Protein AF-A0A7S3FFH9-F1 (afdb_monomer_lite)

Secondary structure (DSSP, 8-state):
---SS--SHHHHHHHHHHHHHHHTS-GGGS-HHHHHHHHHHHHHHHHHHHHHHHHHHHHHHHHHHHHHHHHHHTTS--S--------S--HHHHHHHHHHHHHHTS-------S---TT---TTTT-S-TTS---TTTT--HHHHHHHHHHHHHHHHHHHHHHHHHHS-HHHHHHHHHHHHHHHHH----------

pLDDT: mean 71.52, std 20.34, range [32.97, 94.06]

InterPro domains:
  IPR011989 Armadillo-like helical [G3DSA:1.25.10.10] (3-119)
  IPR016024 Armadillo-type fold [SSF48371] (5-181)

Sequence (196 aa):
MRPRHFKTEFKKKLIVVALSQMVALPVRVLSAELVAAEAKLLQGIVKLLQDLRKQIAERESHEERDEVDRRDEESEIDEDLDGEEGDDDDKDSYLENLSSAARSYQWEVPRITDGVDADSDDGAWLGSGDDDFQTPLDAVDAFAAFKNALVALEHAEGARFATLASSLPAEIRASLNELMQYAETREVPWDGECRL

Radius of gyration: 24.87 Å; chains: 1; bounding box: 58×50×63 Å

Foldseek 3Di:
DQDPDDNDLVSLLVVLLVLLLVLLDDVVVDDPVCLVCVLVSLLVSLVSLVVSVVVVVVVVVVVVVVVVVVVVVVVPPDDDDPDDDDDPDCPVVVVVVVVVVVVVVPDPDPPPDDDDDPPPPPPVVCPDPVVPDDDPSVPDDSLLSNLVSLVSCCVVPVVSSVVSLVPHDPVSNVSNVVSNVVSVVPPDPPPPDPPD

Structure (mmCIF, N/CA/C/O backbone):
data_AF-A0A7S3FFH9-F1
#
_entry.id   AF-A0A7S3FFH9-F1
#
loop_
_atom_site.group_PDB
_atom_site.id
_atom_site.type_symbol
_atom_site.label_atom_id
_atom_site.label_alt_id
_atom_site.label_comp_id
_atom_site.label_asym_id
_atom_site.label_entity_id
_atom_site.label_seq_id
_atom_site.pdbx_PDB_ins_code
_atom_site.Cartn_x
_atom_site.Cartn_y
_atom_site.Cartn_z
_atom_site.occupancy
_atom_site.B_iso_or_equiv
_atom_site.auth_seq_id
_atom_site.auth_comp_id
_atom_site.auth_asym_id
_atom_site.auth_atom_id
_atom_site.pdbx_PDB_model_num
ATOM 1 N N . MET A 1 1 ? 16.849 10.422 -1.828 1.00 40.78 1 MET A N 1
ATOM 2 C CA . MET A 1 1 ? 17.369 9.889 -0.547 1.00 40.78 1 MET A CA 1
ATOM 3 C C . MET A 1 1 ? 17.127 8.390 -0.582 1.00 40.78 1 MET A C 1
ATOM 5 O O . MET A 1 1 ? 15.969 8.015 -0.693 1.00 40.78 1 MET A O 1
ATOM 9 N N . ARG A 1 2 ? 18.175 7.553 -0.623 1.00 53.09 2 ARG A N 1
ATOM 10 C CA . ARG A 1 2 ? 17.994 6.091 -0.686 1.00 53.09 2 ARG A CA 1
ATOM 11 C C . ARG A 1 2 ? 17.361 5.590 0.624 1.00 53.09 2 ARG A C 1
ATOM 13 O O . ARG A 1 2 ? 17.744 6.098 1.684 1.00 53.09 2 ARG A O 1
ATOM 20 N N . PRO A 1 3 ? 16.425 4.628 0.583 1.00 59.06 3 PRO A N 1
ATOM 21 C CA . PRO A 1 3 ? 15.852 4.040 1.788 1.00 59.06 3 PRO A CA 1
ATOM 22 C C . PRO A 1 3 ? 16.946 3.429 2.668 1.00 59.06 3 PRO A C 1
ATOM 24 O O . PRO A 1 3 ? 17.822 2.718 2.178 1.00 59.06 3 PRO A O 1
ATOM 27 N N . ARG A 1 4 ? 16.891 3.684 3.981 1.00 64.69 4 ARG A N 1
ATOM 28 C CA . ARG A 1 4 ? 17.781 3.020 4.953 1.00 64.69 4 ARG A CA 1
ATOM 29 C C . ARG A 1 4 ? 17.489 1.518 5.086 1.00 64.69 4 ARG A C 1
ATOM 31 O O . ARG A 1 4 ? 18.384 0.766 5.451 1.00 64.69 4 ARG A O 1
ATOM 38 N N . HIS A 1 5 ? 16.267 1.093 4.762 1.00 71.19 5 HIS A N 1
ATOM 39 C CA . HIS A 1 5 ? 15.771 -0.279 4.893 1.00 71.19 5 HIS A CA 1
ATOM 40 C C . HIS A 1 5 ? 15.040 -0.698 3.608 1.00 71.19 5 HIS A C 1
ATOM 42 O O . HIS A 1 5 ? 14.542 0.167 2.894 1.00 71.19 5 HIS A O 1
ATOM 48 N N . PHE A 1 6 ? 14.975 -2.006 3.330 1.00 75.62 6 PHE A N 1
ATOM 49 C CA . PHE A 1 6 ? 14.350 -2.595 2.128 1.00 75.62 6 PHE A CA 1
ATOM 50 C C . PHE A 1 6 ? 14.968 -2.082 0.824 1.00 75.62 6 PHE A C 1
ATOM 52 O O . PHE A 1 6 ? 14.358 -1.335 0.075 1.00 75.62 6 PHE A O 1
ATOM 59 N N . LYS A 1 7 ? 16.226 -2.456 0.574 1.00 78.06 7 LYS A N 1
ATOM 60 C CA . LYS A 1 7 ? 16.996 -1.959 -0.576 1.00 78.06 7 LYS A CA 1
ATOM 61 C C . LYS A 1 7 ? 16.549 -2.566 -1.917 1.00 78.06 7 LYS A C 1
ATOM 63 O O . LYS A 1 7 ? 16.608 -1.876 -2.928 1.00 78.06 7 LYS A O 1
ATOM 68 N N . THR A 1 8 ? 16.101 -3.822 -1.925 1.00 81.06 8 THR A N 1
ATOM 69 C CA . THR A 1 8 ? 15.729 -4.554 -3.150 1.00 81.06 8 THR A CA 1
ATOM 70 C C . THR A 1 8 ? 14.244 -4.411 -3.479 1.00 81.06 8 THR A C 1
ATOM 72 O O . THR A 1 8 ? 13.423 -4.238 -2.572 1.00 81.06 8 THR A O 1
ATOM 75 N N . GLU A 1 9 ? 13.898 -4.514 -4.768 1.00 83.25 9 GLU A N 1
ATOM 76 C CA . GLU A 1 9 ? 12.503 -4.492 -5.237 1.00 83.25 9 GLU A CA 1
ATOM 77 C C . GLU A 1 9 ? 11.694 -5.603 -4.551 1.00 83.25 9 GLU A C 1
ATOM 79 O O . GLU A 1 9 ? 10.637 -5.342 -3.974 1.00 83.25 9 GLU A O 1
ATOM 84 N N . PHE A 1 10 ? 12.259 -6.813 -4.501 1.00 84.94 10 PHE A N 1
ATOM 85 C CA . PHE A 1 10 ? 11.671 -7.975 -3.840 1.00 84.94 10 PHE A CA 1
ATOM 86 C C . PHE A 1 10 ? 11.308 -7.709 -2.370 1.00 84.94 10 PHE A C 1
ATOM 88 O O . PHE A 1 10 ? 10.164 -7.913 -1.959 1.00 84.94 10 PHE A O 1
ATOM 95 N N . LYS A 1 11 ? 12.247 -7.185 -1.562 1.00 86.50 11 LYS A N 1
ATOM 96 C CA . LYS A 1 11 ? 11.997 -6.897 -0.135 1.00 86.50 11 LYS A CA 1
ATOM 97 C C . LYS A 1 11 ? 10.884 -5.857 0.037 1.00 86.50 11 LYS A C 1
ATOM 99 O O . LYS A 1 11 ? 10.078 -5.975 0.961 1.00 86.50 11 LYS A O 1
ATOM 104 N N . LYS A 1 12 ? 10.813 -4.856 -0.850 1.00 88.38 12 LYS A N 1
ATOM 105 C CA . LYS A 1 12 ? 9.740 -3.847 -0.837 1.00 88.38 12 LYS A CA 1
ATOM 106 C C . LYS A 1 12 ? 8.392 -4.464 -1.205 1.00 88.38 12 LYS A C 1
ATOM 108 O O . LYS A 1 12 ? 7.433 -4.267 -0.460 1.00 88.38 12 LYS A O 1
ATOM 113 N N . LYS A 1 13 ? 8.324 -5.246 -2.290 1.00 89.56 13 LYS A N 1
ATOM 114 C CA . LYS A 1 13 ? 7.117 -5.980 -2.708 1.00 89.56 13 LYS A CA 1
ATOM 115 C C . LYS A 1 13 ? 6.585 -6.862 -1.583 1.00 89.56 13 LYS A C 1
ATOM 117 O O . LYS A 1 13 ? 5.416 -6.747 -1.222 1.00 89.56 13 LYS A O 1
ATOM 122 N N . LEU A 1 14 ? 7.453 -7.671 -0.975 1.00 90.38 14 LEU A N 1
ATOM 123 C CA . LEU A 1 14 ? 7.077 -8.630 0.064 1.00 90.38 14 LEU A CA 1
ATOM 124 C C . LEU A 1 14 ? 6.374 -7.939 1.235 1.00 90.38 14 LEU A C 1
ATOM 126 O O . LEU A 1 14 ? 5.314 -8.366 1.691 1.00 90.38 14 LEU A O 1
ATOM 130 N N . ILE A 1 15 ? 6.954 -6.836 1.703 1.00 91.50 15 ILE A N 1
ATOM 131 C CA . ILE A 1 15 ? 6.450 -6.111 2.868 1.00 91.50 15 ILE A CA 1
ATOM 132 C C . ILE A 1 15 ? 5.189 -5.338 2.535 1.00 91.50 15 ILE A C 1
ATOM 134 O O . ILE A 1 15 ? 4.256 -5.342 3.332 1.00 91.50 15 ILE A O 1
ATOM 138 N N . VAL A 1 16 ? 5.124 -4.706 1.364 1.00 92.94 16 VAL A N 1
ATOM 139 C CA . VAL A 1 16 ? 3.904 -4.031 0.918 1.00 92.94 16 VAL A CA 1
ATOM 140 C C . VAL A 1 16 ? 2.746 -5.021 0.850 1.00 92.94 16 VAL A C 1
ATOM 142 O O . VAL A 1 16 ? 1.684 -4.735 1.400 1.00 92.94 16 VAL A O 1
ATOM 145 N N . VAL A 1 17 ? 2.944 -6.195 0.246 1.00 92.38 17 VAL A N 1
ATOM 146 C CA . VAL A 1 17 ? 1.902 -7.226 0.146 1.00 92.38 17 VAL A CA 1
ATOM 147 C C . VAL A 1 17 ? 1.484 -7.701 1.539 1.00 92.38 17 VAL A C 1
ATOM 149 O O . VAL A 1 17 ? 0.293 -7.686 1.853 1.00 92.38 17 VAL A O 1
ATOM 152 N N . ALA A 1 18 ? 2.439 -8.038 2.408 1.00 92.31 18 ALA A N 1
ATOM 153 C CA . ALA A 1 18 ? 2.148 -8.498 3.766 1.00 92.31 18 ALA A CA 1
ATOM 154 C C . ALA A 1 18 ? 1.382 -7.449 4.593 1.00 92.31 18 ALA A C 1
ATOM 156 O O . ALA A 1 18 ? 0.370 -7.759 5.226 1.00 92.31 18 ALA A O 1
ATOM 157 N N . LEU A 1 19 ? 1.826 -6.190 4.559 1.00 92.25 19 LEU A N 1
ATOM 158 C CA . LEU A 1 19 ? 1.178 -5.101 5.286 1.00 92.25 19 LEU A CA 1
ATOM 159 C C . LEU A 1 19 ? -0.201 -4.761 4.712 1.00 92.25 19 LEU A C 1
ATOM 161 O O . LEU A 1 19 ? -1.106 -4.438 5.478 1.00 92.25 19 LEU A O 1
ATOM 165 N N . SER A 1 20 ? -0.388 -4.882 3.397 1.00 92.06 20 SER A N 1
ATOM 166 C CA . SER A 1 20 ? -1.695 -4.705 2.755 1.00 92.06 20 SER A CA 1
ATOM 167 C C . SER A 1 20 ? -2.704 -5.724 3.278 1.00 92.06 20 SER A C 1
ATOM 169 O O . SER A 1 20 ? -3.796 -5.351 3.699 1.00 92.06 20 SER A O 1
ATOM 171 N N . GLN A 1 21 ? -2.315 -6.999 3.359 1.00 91.06 21 GLN A N 1
ATOM 172 C CA . GLN A 1 21 ? -3.178 -8.030 3.942 1.00 91.06 21 GLN A CA 1
ATOM 173 C C . GLN A 1 21 ? -3.502 -7.741 5.411 1.00 91.06 21 GLN A C 1
ATOM 175 O O . GLN A 1 21 ? -4.630 -7.956 5.847 1.00 91.06 21 GLN A O 1
ATOM 180 N N . MET A 1 22 ? -2.548 -7.188 6.166 1.00 90.06 22 MET A N 1
ATOM 181 C CA . MET A 1 22 ? -2.782 -6.804 7.557 1.00 90.06 22 MET A CA 1
ATOM 182 C C . MET A 1 22 ? -3.810 -5.668 7.696 1.00 90.06 22 MET A C 1
ATOM 184 O O . MET A 1 22 ? -4.606 -5.687 8.632 1.00 90.06 22 MET A O 1
ATOM 188 N N . VAL A 1 23 ? -3.839 -4.710 6.762 1.00 87.62 23 VAL A N 1
ATOM 189 C CA . VAL A 1 23 ? -4.840 -3.624 6.736 1.00 87.62 23 VAL A CA 1
ATOM 190 C C . VAL A 1 23 ? -6.250 -4.165 6.476 1.00 87.62 23 VAL A C 1
ATOM 192 O O . VAL A 1 23 ? -7.207 -3.693 7.088 1.00 87.62 23 VAL A O 1
ATOM 195 N N . ALA A 1 24 ? -6.381 -5.193 5.635 1.00 88.81 24 ALA A N 1
ATOM 196 C CA . ALA A 1 24 ? -7.663 -5.831 5.331 1.00 88.81 24 ALA A CA 1
ATOM 197 C C . ALA A 1 24 ? -8.229 -6.683 6.488 1.00 88.81 24 ALA A C 1
ATOM 199 O O . ALA A 1 24 ? -9.379 -7.123 6.426 1.00 88.81 24 ALA A O 1
ATOM 200 N N . LEU A 1 25 ? -7.453 -6.934 7.550 1.00 89.44 25 LEU A N 1
ATOM 201 C CA . LEU A 1 25 ? -7.927 -7.706 8.695 1.00 89.44 25 LEU A CA 1
ATOM 202 C C . LEU A 1 25 ? -8.987 -6.932 9.500 1.00 89.44 25 LEU A C 1
ATOM 204 O O . LEU A 1 25 ? -8.878 -5.715 9.687 1.00 89.44 25 LEU A O 1
ATOM 208 N N . PRO A 1 26 ? -9.995 -7.633 10.045 1.00 85.31 26 PRO A N 1
ATOM 209 C CA . PRO A 1 26 ? -11.013 -7.012 10.881 1.00 85.31 26 PRO A CA 1
ATOM 210 C C . PRO A 1 26 ? -10.431 -6.587 12.236 1.00 85.31 26 PRO A C 1
ATOM 212 O O . PRO A 1 26 ? -9.637 -7.322 12.831 1.00 85.31 26 PRO A O 1
ATOM 215 N N . VAL A 1 27 ? -10.895 -5.456 12.782 1.00 84.62 27 VAL A N 1
ATOM 216 C CA . VAL A 1 27 ? -10.342 -4.859 14.026 1.00 84.62 27 VAL A CA 1
ATOM 217 C C . VAL A 1 27 ? -10.335 -5.827 15.201 1.00 84.62 27 VAL A C 1
ATOM 219 O O . VAL A 1 27 ? -9.431 -5.793 16.026 1.00 84.62 27 VAL A O 1
ATOM 222 N N . ARG A 1 28 ? -11.313 -6.736 15.263 1.00 85.62 28 ARG A N 1
ATOM 223 C CA . ARG A 1 28 ? -11.438 -7.736 16.337 1.00 85.62 28 ARG A CA 1
ATOM 224 C C . ARG A 1 28 ? -10.231 -8.673 16.476 1.00 85.62 28 ARG A C 1
ATOM 226 O O . ARG A 1 28 ? -10.085 -9.294 17.521 1.00 85.62 28 ARG A O 1
ATOM 233 N N . VAL A 1 29 ? -9.420 -8.820 15.425 1.00 88.00 29 VAL A N 1
ATOM 234 C CA . VAL A 1 29 ? -8.219 -9.676 15.415 1.00 88.00 29 VAL A CA 1
ATOM 235 C C . VAL A 1 29 ? -6.949 -8.855 15.677 1.00 88.00 29 VAL A C 1
ATOM 237 O O . VAL A 1 29 ? -5.905 -9.418 15.997 1.00 88.00 29 VAL A O 1
ATOM 240 N N . LEU A 1 30 ? -7.025 -7.525 15.575 1.00 86.88 30 LEU A N 1
ATOM 241 C CA . LEU A 1 30 ? -5.888 -6.631 15.765 1.00 86.88 30 LEU A CA 1
ATOM 242 C C . LEU A 1 30 ? -5.677 -6.321 17.252 1.00 86.88 30 LEU A C 1
ATOM 244 O O . LEU A 1 30 ? -6.624 -6.156 18.022 1.00 86.88 30 LEU A O 1
ATOM 248 N N . SER A 1 31 ? -4.414 -6.203 17.661 1.00 89.62 31 SER A N 1
ATOM 249 C CA . SER A 1 31 ? -4.067 -5.730 19.002 1.00 89.62 31 SER A CA 1
ATOM 250 C C . SER A 1 31 ? -4.346 -4.228 19.144 1.00 89.62 31 SER A C 1
ATOM 252 O O . SER A 1 31 ? -4.324 -3.477 18.167 1.00 89.62 31 SER A O 1
ATOM 254 N N . ALA A 1 32 ? -4.564 -3.760 20.377 1.00 88.00 32 ALA A N 1
ATOM 255 C CA . ALA A 1 32 ? -4.845 -2.346 20.646 1.00 88.00 32 ALA A CA 1
ATOM 256 C C . ALA A 1 32 ? -3.720 -1.406 20.167 1.00 88.00 32 ALA A C 1
ATOM 258 O O . ALA A 1 32 ? -3.987 -0.315 19.665 1.00 88.00 32 ALA A O 1
ATOM 259 N N . GLU A 1 33 ? -2.464 -1.845 20.279 1.00 89.62 33 GLU A N 1
ATOM 260 C CA . GLU A 1 33 ? -1.299 -1.100 19.792 1.00 89.62 33 GLU A CA 1
ATOM 261 C C . GLU A 1 33 ? -1.326 -0.934 18.271 1.00 89.62 33 GLU A C 1
ATOM 263 O O . GLU A 1 33 ? -1.019 0.140 17.751 1.00 89.62 33 GLU A O 1
ATOM 268 N N . LEU A 1 34 ? -1.741 -1.981 17.556 1.00 87.00 34 LEU A N 1
ATOM 269 C CA . LEU A 1 34 ? -1.789 -1.983 16.102 1.00 87.00 34 LEU A CA 1
ATOM 270 C C . LEU A 1 34 ? -2.904 -1.086 15.571 1.00 87.00 34 LEU A C 1
ATOM 272 O O . LEU A 1 34 ? -2.679 -0.329 14.631 1.00 87.00 34 LEU A O 1
ATOM 276 N N . VAL A 1 35 ? -4.066 -1.102 16.228 1.00 87.81 35 VAL A N 1
ATOM 277 C CA . VAL A 1 35 ? -5.178 -0.189 15.924 1.00 87.81 35 VAL A CA 1
ATOM 278 C C . VAL A 1 35 ? -4.752 1.269 16.131 1.00 87.81 35 VAL A C 1
ATOM 280 O O . VAL A 1 35 ? -5.026 2.124 15.293 1.00 87.81 35 VAL A O 1
ATOM 283 N N . ALA A 1 36 ? -4.009 1.569 17.201 1.00 88.44 36 ALA A N 1
ATOM 284 C CA . ALA A 1 36 ? -3.498 2.920 17.444 1.00 88.44 36 ALA A CA 1
ATOM 285 C C . ALA A 1 36 ? -2.431 3.360 16.417 1.00 88.44 36 ALA A C 1
ATOM 287 O O . ALA A 1 36 ? -2.299 4.551 16.120 1.00 88.44 36 ALA A O 1
ATOM 288 N N . ALA A 1 37 ? -1.658 2.415 15.876 1.00 89.81 37 ALA A N 1
ATOM 289 C CA . ALA A 1 37 ? -0.608 2.669 14.890 1.00 89.81 37 ALA A CA 1
ATOM 290 C C . ALA A 1 37 ? -1.089 2.587 13.430 1.00 89.81 37 ALA A C 1
ATOM 292 O O . ALA A 1 37 ? -0.313 2.870 12.516 1.00 89.81 37 ALA A O 1
ATOM 293 N N . GLU A 1 38 ? -2.352 2.245 13.192 1.00 89.00 38 GLU A N 1
ATOM 294 C CA . GLU A 1 38 ? -2.871 1.886 11.873 1.00 89.00 38 GLU A CA 1
ATOM 295 C C . GLU A 1 38 ? -2.712 3.005 10.830 1.00 89.00 38 GLU A C 1
ATOM 297 O O . GLU A 1 38 ? -2.228 2.776 9.721 1.00 89.00 38 GLU A O 1
ATOM 302 N N . ALA A 1 39 ? -3.008 4.252 11.206 1.00 90.00 39 ALA A N 1
ATOM 303 C CA . ALA A 1 39 ? -2.816 5.398 10.319 1.00 90.00 39 ALA A CA 1
ATOM 304 C C . ALA A 1 39 ? -1.339 5.601 9.935 1.00 90.00 39 ALA A C 1
ATOM 306 O O . ALA A 1 39 ? -1.035 5.979 8.805 1.00 90.00 39 ALA A O 1
ATOM 307 N N . LYS A 1 40 ? -0.400 5.335 10.855 1.00 91.31 40 LYS A N 1
ATOM 308 C CA . LYS A 1 40 ? 1.046 5.423 10.579 1.00 91.31 40 LYS A CA 1
ATOM 309 C C . LYS A 1 40 ? 1.510 4.276 9.690 1.00 91.31 40 LYS A C 1
ATOM 311 O O . LYS A 1 40 ? 2.355 4.490 8.824 1.00 91.31 40 LYS A O 1
ATOM 316 N N . LEU A 1 41 ? 0.947 3.085 9.886 1.00 91.50 41 LEU A N 1
ATOM 317 C CA . LEU A 1 41 ? 1.206 1.929 9.040 1.00 91.50 41 LEU A CA 1
ATOM 318 C C . LEU A 1 41 ? 0.807 2.229 7.593 1.00 91.50 41 LEU A C 1
ATOM 320 O O . LEU A 1 41 ? 1.627 2.082 6.691 1.00 91.50 41 LEU A O 1
ATOM 324 N N . LEU A 1 42 ? -0.408 2.741 7.390 1.00 91.94 42 LEU A N 1
ATOM 325 C CA . LEU A 1 42 ? -0.916 3.098 6.069 1.00 91.94 42 LEU A CA 1
ATOM 326 C C . LEU A 1 42 ? -0.031 4.151 5.381 1.00 91.94 42 LEU A C 1
ATOM 328 O O . LEU A 1 42 ? 0.296 4.012 4.204 1.00 91.94 42 LEU A O 1
ATOM 332 N N . GLN A 1 43 ? 0.447 5.155 6.125 1.00 92.69 43 GLN A N 1
ATOM 333 C CA . GLN A 1 43 ? 1.431 6.118 5.609 1.00 92.69 43 GLN A CA 1
ATOM 334 C C . GLN A 1 43 ? 2.749 5.452 5.193 1.00 92.69 43 GLN A C 1
ATOM 336 O O . GLN A 1 43 ? 3.347 5.845 4.192 1.00 92.69 43 GLN A O 1
ATOM 341 N N . GLY A 1 44 ? 3.219 4.469 5.964 1.00 91.94 44 GLY A N 1
ATOM 342 C CA . GLY A 1 44 ? 4.418 3.697 5.648 1.00 91.94 44 GLY A CA 1
ATOM 343 C C . GLY A 1 44 ? 4.266 2.898 4.355 1.00 91.94 44 GLY A C 1
ATOM 344 O O . GLY A 1 44 ? 5.147 2.965 3.500 1.00 91.94 44 GLY A O 1
ATOM 345 N N . ILE A 1 45 ? 3.128 2.219 4.178 1.00 92.88 45 ILE A N 1
ATOM 346 C CA . ILE A 1 45 ? 2.824 1.444 2.967 1.00 92.88 45 ILE A CA 1
ATOM 347 C C . ILE A 1 45 ? 2.805 2.357 1.736 1.00 92.88 45 ILE A C 1
ATOM 349 O O . ILE A 1 45 ? 3.472 2.058 0.750 1.00 92.88 45 ILE A O 1
ATOM 353 N N . VAL A 1 46 ? 2.125 3.508 1.809 1.00 93.25 46 VAL A N 1
ATOM 354 C CA . VAL A 1 46 ? 2.077 4.484 0.703 1.00 93.25 46 VAL A CA 1
ATOM 355 C C . VAL A 1 46 ? 3.480 4.963 0.317 1.00 93.25 46 VAL A C 1
ATOM 357 O O . VAL A 1 46 ? 3.816 4.998 -0.864 1.00 93.25 46 VAL A O 1
ATOM 360 N N . LYS A 1 47 ? 4.337 5.275 1.297 1.00 92.56 47 LYS A N 1
ATOM 361 C CA . LYS A 1 47 ? 5.725 5.688 1.031 1.00 92.56 47 LYS A CA 1
ATOM 362 C C . LYS A 1 47 ? 6.553 4.574 0.389 1.00 92.56 47 LYS A C 1
ATOM 364 O O . LYS A 1 47 ? 7.324 4.853 -0.526 1.00 92.56 47 LYS A O 1
ATOM 369 N N . LEU A 1 48 ? 6.393 3.331 0.848 1.00 91.69 48 LEU A N 1
ATOM 370 C CA . LEU A 1 48 ? 7.073 2.173 0.260 1.00 91.69 48 LEU A CA 1
ATOM 371 C C . LEU A 1 48 ? 6.615 1.919 -1.177 1.00 91.69 48 LEU A C 1
ATOM 373 O O . LEU A 1 48 ? 7.450 1.651 -2.030 1.00 91.69 48 LEU A O 1
ATOM 377 N N . LEU A 1 49 ? 5.323 2.066 -1.465 1.00 92.06 49 LEU A N 1
ATOM 378 C CA . LEU A 1 49 ? 4.777 1.936 -2.816 1.00 92.06 49 LEU A CA 1
ATOM 379 C C . LEU A 1 49 ? 5.284 3.027 -3.766 1.00 92.06 49 LEU A C 1
ATOM 381 O O . LEU A 1 49 ? 5.604 2.738 -4.915 1.00 92.06 49 LEU A O 1
ATOM 385 N N . GLN A 1 50 ? 5.405 4.273 -3.301 1.00 92.69 50 GLN A N 1
ATOM 386 C CA . GLN A 1 50 ? 6.008 5.346 -4.102 1.00 92.69 50 GLN A CA 1
ATOM 387 C C . GLN A 1 50 ? 7.472 5.063 -4.434 1.00 92.69 50 GLN A C 1
ATOM 389 O O . GLN A 1 50 ? 7.927 5.350 -5.539 1.00 92.69 50 GLN A O 1
ATOM 394 N N . ASP A 1 51 ? 8.214 4.531 -3.471 1.00 90.31 51 ASP A N 1
ATOM 395 C CA . ASP A 1 51 ? 9.618 4.190 -3.652 1.00 90.31 51 ASP A CA 1
ATOM 396 C C . ASP A 1 51 ? 9.799 2.951 -4.543 1.00 90.31 51 ASP A C 1
ATOM 398 O O . ASP A 1 51 ? 10.667 2.936 -5.411 1.00 90.31 51 ASP A O 1
ATOM 402 N N . LEU A 1 52 ? 8.919 1.957 -4.403 1.00 88.75 52 LEU A N 1
ATOM 403 C CA . LEU A 1 52 ? 8.838 0.807 -5.298 1.00 88.75 52 LEU A CA 1
ATOM 404 C C . LEU A 1 52 ? 8.534 1.247 -6.734 1.00 88.75 52 LEU A C 1
ATOM 406 O O . LEU A 1 52 ? 9.215 0.819 -7.656 1.00 88.75 52 LEU A O 1
ATOM 410 N N . ARG A 1 53 ? 7.568 2.153 -6.929 1.00 89.62 53 ARG A N 1
ATOM 411 C CA . ARG A 1 53 ? 7.236 2.698 -8.255 1.00 89.62 53 ARG A CA 1
ATOM 412 C C . ARG A 1 53 ? 8.438 3.382 -8.909 1.00 89.62 53 ARG A C 1
ATOM 414 O O . ARG A 1 53 ? 8.643 3.219 -10.104 1.00 89.62 53 ARG A O 1
ATOM 421 N N . LYS A 1 54 ? 9.229 4.135 -8.137 1.00 88.75 54 LYS A N 1
ATOM 422 C CA . LYS A 1 54 ? 10.462 4.764 -8.637 1.00 88.75 54 LYS A CA 1
ATOM 423 C C . LYS A 1 54 ? 11.503 3.726 -9.027 1.00 88.75 54 LYS A C 1
ATOM 425 O O . LYS A 1 54 ? 12.083 3.847 -10.093 1.00 88.75 54 LYS A O 1
ATOM 430 N N . GLN A 1 55 ? 11.701 2.708 -8.194 1.00 84.19 55 GLN A N 1
ATOM 431 C CA . GLN A 1 55 ? 12.668 1.650 -8.469 1.00 84.19 55 GLN A CA 1
ATOM 432 C C . GLN A 1 55 ? 12.297 0.826 -9.708 1.00 84.19 55 GLN A C 1
ATOM 434 O O . GLN A 1 55 ? 13.177 0.519 -10.501 1.00 84.19 55 GLN A O 1
ATOM 439 N N . ILE A 1 56 ? 11.009 0.521 -9.898 1.00 85.19 56 ILE A N 1
ATOM 440 C CA . ILE A 1 56 ? 10.514 -0.154 -11.106 1.00 85.19 56 ILE A CA 1
ATOM 441 C C . ILE A 1 56 ? 10.793 0.707 -12.344 1.00 85.19 56 ILE A C 1
ATOM 443 O O . ILE A 1 56 ? 11.355 0.206 -13.308 1.00 85.19 56 ILE A O 1
ATOM 447 N N . ALA A 1 57 ? 10.482 2.007 -12.294 1.00 85.12 57 ALA A N 1
ATOM 448 C CA . ALA A 1 57 ? 10.743 2.919 -13.408 1.00 85.12 57 ALA A CA 1
ATOM 449 C C . ALA A 1 57 ? 12.246 3.087 -13.704 1.00 85.12 57 ALA A C 1
ATOM 451 O O . ALA A 1 57 ? 12.637 3.209 -14.860 1.00 85.12 57 ALA A O 1
ATOM 452 N N . GLU A 1 58 ? 13.097 3.095 -12.671 1.00 83.06 58 GLU A N 1
ATOM 453 C CA . GLU A 1 58 ? 14.553 3.091 -12.841 1.00 83.06 58 GLU A CA 1
ATOM 454 C C . GLU A 1 58 ? 15.003 1.806 -13.551 1.00 83.06 58 GLU A C 1
ATOM 456 O O . GLU A 1 58 ? 15.716 1.905 -14.546 1.00 83.06 58 GLU A O 1
ATOM 461 N N . ARG A 1 59 ? 14.536 0.628 -13.107 1.00 81.00 59 ARG A N 1
ATOM 462 C CA . ARG A 1 59 ? 14.843 -0.675 -13.725 1.00 81.00 59 ARG A CA 1
ATOM 463 C C . ARG A 1 59 ? 14.439 -0.715 -15.199 1.00 81.00 59 ARG A C 1
ATOM 465 O O . ARG A 1 59 ? 15.290 -0.958 -16.043 1.00 81.00 59 ARG A O 1
ATOM 472 N N . GLU A 1 60 ? 13.185 -0.377 -15.495 1.00 79.25 60 GLU A N 1
ATOM 473 C CA . GLU A 1 60 ? 12.646 -0.332 -16.862 1.00 79.25 60 GLU A CA 1
ATOM 474 C C . GLU A 1 60 ? 13.467 0.634 -17.744 1.00 79.25 60 GLU A C 1
ATOM 476 O O . GLU A 1 60 ? 13.827 0.301 -18.867 1.00 79.25 60 GLU A O 1
ATOM 481 N N . SER A 1 61 ? 13.879 1.795 -17.216 1.00 76.88 61 SER A N 1
ATOM 482 C CA . SER A 1 61 ? 14.714 2.747 -17.968 1.00 76.88 61 SER A CA 1
ATOM 483 C C . SER A 1 61 ? 16.159 2.288 -18.207 1.00 76.88 61 SER A C 1
ATOM 485 O O . SER A 1 61 ? 16.813 2.790 -19.122 1.00 76.88 61 SER A O 1
ATOM 487 N N . HIS A 1 62 ? 16.685 1.404 -17.356 1.00 70.56 62 HIS A N 1
ATOM 488 C CA . HIS A 1 62 ? 18.004 0.798 -17.527 1.00 70.56 62 HIS A CA 1
ATOM 489 C C . HIS A 1 62 ? 17.938 -0.331 -18.559 1.00 70.56 62 HIS A C 1
ATOM 491 O O . HIS A 1 62 ? 18.754 -0.341 -19.473 1.00 70.56 62 HIS A O 1
ATOM 497 N N . GLU A 1 63 ? 16.914 -1.185 -18.486 1.00 69.56 63 GLU A N 1
ATOM 498 C CA . GLU A 1 63 ? 16.641 -2.231 -19.482 1.00 69.56 63 GLU A CA 1
ATOM 499 C C . GLU A 1 63 ? 16.493 -1.638 -20.893 1.00 69.56 63 GLU A C 1
ATOM 501 O O . GLU A 1 63 ? 17.165 -2.085 -21.818 1.00 69.56 63 GLU A O 1
ATOM 506 N N . GLU A 1 64 ? 15.713 -0.561 -21.050 1.00 65.56 64 GLU A N 1
ATOM 507 C CA . GLU A 1 64 ? 15.557 0.133 -22.339 1.00 65.56 64 GLU A CA 1
ATOM 508 C C . GLU A 1 64 ? 16.881 0.692 -22.888 1.00 65.56 64 GLU A C 1
ATOM 510 O O . GLU A 1 64 ? 17.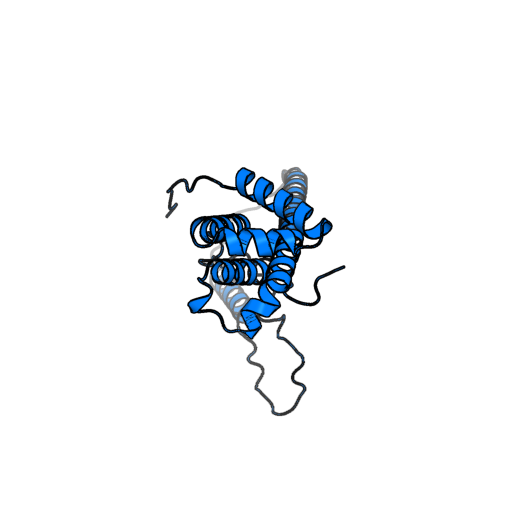093 0.713 -24.099 1.00 65.56 64 GLU A O 1
ATOM 515 N N . ARG A 1 65 ? 17.788 1.164 -22.022 1.00 60.44 65 ARG A N 1
ATOM 516 C CA . ARG A 1 65 ? 19.102 1.670 -22.457 1.00 60.44 65 ARG A CA 1
ATOM 517 C C . ARG A 1 65 ? 20.036 0.543 -22.857 1.00 60.44 65 ARG A C 1
ATOM 519 O O . ARG A 1 65 ? 20.699 0.672 -23.877 1.00 60.44 65 ARG A O 1
ATOM 526 N N . ASP A 1 66 ? 20.056 -0.538 -22.089 1.00 58.22 66 ASP A N 1
ATOM 527 C CA . ASP A 1 66 ? 20.898 -1.698 -22.367 1.00 58.22 66 ASP A CA 1
ATOM 528 C C . ASP A 1 66 ? 20.428 -2.439 -23.631 1.00 58.22 66 ASP A C 1
ATOM 530 O O . ASP A 1 66 ? 21.231 -3.075 -24.310 1.00 58.22 66 ASP A O 1
ATOM 534 N N . GLU A 1 67 ? 19.137 -2.374 -23.974 1.00 58.00 67 GLU A N 1
ATOM 535 C CA . GLU A 1 67 ? 18.613 -2.850 -25.262 1.00 58.00 67 GLU A CA 1
ATOM 536 C C . GLU A 1 67 ? 19.027 -1.956 -26.439 1.00 58.00 67 GLU A C 1
ATOM 538 O O . GLU A 1 67 ? 19.301 -2.464 -27.526 1.00 58.00 67 GLU A O 1
ATOM 543 N N . VAL A 1 68 ? 19.088 -0.635 -26.244 1.00 60.47 68 VAL A N 1
ATOM 544 C CA . VAL A 1 68 ? 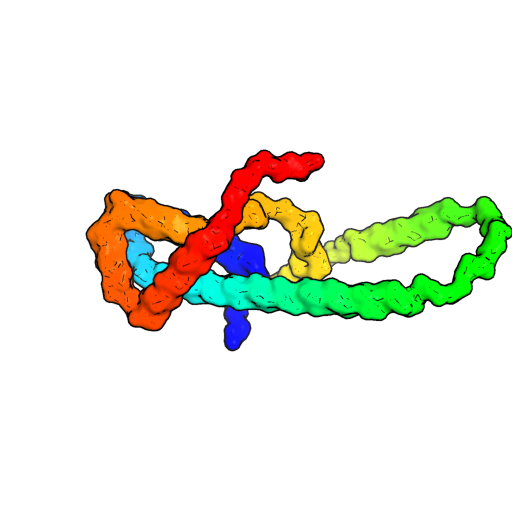19.569 0.303 -27.272 1.00 60.47 68 VAL A CA 1
ATOM 545 C C . VAL A 1 68 ? 21.076 0.151 -27.494 1.00 60.47 68 VAL A C 1
ATOM 547 O O . VAL A 1 68 ? 21.498 0.110 -28.644 1.00 60.47 68 VAL A O 1
ATOM 550 N N . ASP A 1 69 ? 21.865 -0.006 -26.429 1.00 56.81 69 ASP A N 1
ATOM 551 C CA . ASP A 1 69 ? 23.324 -0.180 -26.509 1.00 56.81 69 ASP A CA 1
ATOM 552 C C . ASP A 1 69 ? 23.690 -1.511 -27.190 1.00 56.81 69 ASP A C 1
ATOM 554 O O . ASP A 1 69 ? 24.481 -1.543 -28.129 1.00 56.81 69 ASP A O 1
ATOM 558 N N . ARG A 1 70 ? 22.994 -2.607 -26.844 1.00 53.81 70 ARG A N 1
ATOM 559 C CA . ARG A 1 70 ? 23.149 -3.904 -27.533 1.00 53.81 70 ARG A CA 1
ATOM 560 C C . ARG A 1 70 ? 22.789 -3.850 -29.018 1.00 53.81 70 ARG A C 1
ATOM 562 O O . ARG A 1 70 ? 23.349 -4.602 -29.810 1.00 53.81 70 ARG A O 1
ATOM 569 N N . ARG A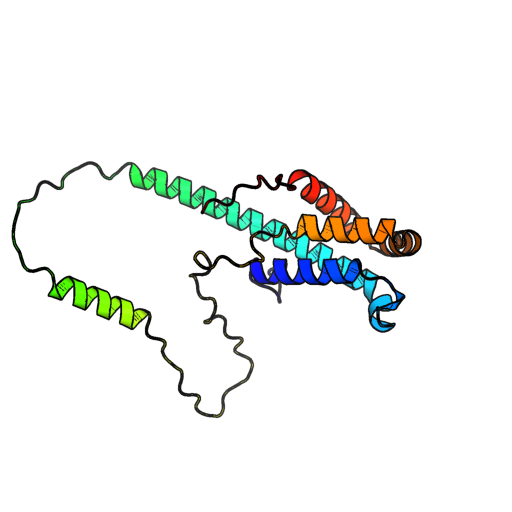 1 71 ? 21.862 -2.973 -29.411 1.00 51.00 71 ARG A N 1
ATOM 570 C CA . ARG A 1 71 ? 21.461 -2.809 -30.814 1.00 51.00 71 ARG A CA 1
ATOM 571 C C . ARG A 1 71 ? 22.462 -1.982 -31.624 1.00 51.00 71 ARG A C 1
ATOM 573 O O . ARG A 1 71 ? 22.546 -2.189 -32.833 1.00 51.00 71 ARG A O 1
ATOM 580 N N . ASP A 1 72 ? 23.202 -1.086 -30.976 1.00 49.78 72 ASP A N 1
ATOM 581 C CA . ASP A 1 72 ? 24.313 -0.358 -31.597 1.00 49.78 72 ASP A CA 1
ATOM 582 C C . ASP A 1 72 ? 25.591 -1.225 -31.665 1.00 49.78 72 ASP A C 1
ATOM 584 O O . ASP A 1 72 ? 26.343 -1.109 -32.631 1.00 49.78 72 ASP A O 1
ATOM 588 N N . GLU A 1 73 ? 25.798 -2.166 -30.734 1.00 48.97 73 GLU A N 1
ATOM 589 C CA . GLU A 1 73 ? 26.909 -3.139 -30.785 1.00 48.97 73 GLU A CA 1
ATOM 590 C C . GLU A 1 73 ? 26.690 -4.291 -31.792 1.00 48.97 73 GLU A C 1
ATOM 592 O O . GLU A 1 73 ? 27.653 -4.808 -32.357 1.00 48.97 73 GLU A O 1
ATOM 597 N N . GLU A 1 74 ? 25.443 -4.672 -32.100 1.00 46.50 74 GLU A N 1
ATOM 598 C CA . GLU A 1 74 ? 25.140 -5.676 -33.142 1.00 46.50 74 GLU A CA 1
ATOM 599 C C . GLU A 1 74 ? 25.339 -5.163 -34.585 1.00 46.50 74 GLU A C 1
ATOM 601 O O . GLU A 1 74 ? 25.228 -5.941 -35.533 1.00 46.50 74 GLU A O 1
ATOM 606 N N . SER A 1 75 ? 25.652 -3.875 -34.787 1.00 42.09 75 SER A N 1
ATOM 607 C CA . SER A 1 75 ? 25.868 -3.300 -36.126 1.00 42.09 75 SER A CA 1
ATOM 608 C C . SER A 1 75 ? 27.336 -3.288 -36.593 1.00 42.09 75 SER A C 1
ATOM 610 O O . SER A 1 75 ? 27.591 -2.825 -37.706 1.00 42.09 75 SER A O 1
ATOM 612 N N . GLU A 1 76 ? 28.290 -3.800 -35.804 1.00 44.97 76 GLU A N 1
ATOM 613 C CA . GLU A 1 76 ? 29.723 -3.868 -36.168 1.00 44.97 76 GLU A CA 1
ATOM 614 C C . GLU A 1 76 ? 30.335 -5.282 -36.040 1.00 44.97 76 GLU A C 1
ATOM 616 O O . GLU A 1 76 ? 31.518 -5.431 -35.742 1.00 44.97 76 GLU A O 1
ATOM 621 N N . ILE A 1 77 ? 29.561 -6.345 -36.293 1.00 44.78 77 ILE A N 1
ATOM 622 C CA . ILE A 1 77 ? 30.108 -7.708 -36.448 1.00 44.78 77 ILE A CA 1
ATOM 623 C C . ILE A 1 77 ? 29.654 -8.302 -37.785 1.00 44.78 77 ILE A C 1
ATOM 625 O O . ILE A 1 77 ? 28.894 -9.264 -37.846 1.00 44.78 77 ILE A O 1
ATOM 629 N N . ASP A 1 78 ? 30.123 -7.707 -38.874 1.00 44.28 78 ASP A N 1
ATOM 630 C CA . ASP A 1 78 ? 30.215 -8.386 -40.165 1.00 44.28 78 ASP A CA 1
ATOM 631 C C . ASP A 1 78 ? 31.541 -7.959 -40.790 1.00 44.28 78 ASP A C 1
ATOM 633 O O . ASP A 1 78 ? 31.613 -6.898 -41.398 1.00 44.28 78 ASP A O 1
ATOM 637 N N . GLU A 1 79 ? 32.611 -8.707 -40.501 1.00 45.19 79 GLU A N 1
ATOM 638 C CA . GLU A 1 79 ? 33.762 -8.925 -41.391 1.00 45.19 79 GLU A CA 1
ATOM 639 C C . GLU A 1 79 ? 34.793 -9.869 -40.721 1.00 45.19 79 GLU A C 1
ATOM 641 O O . GLU A 1 79 ? 35.340 -9.586 -39.657 1.00 45.19 79 GLU A O 1
ATOM 646 N N . ASP A 1 80 ? 35.049 -10.989 -41.407 1.00 43.81 80 ASP A N 1
ATOM 647 C CA . ASP A 1 80 ? 36.159 -11.948 -41.276 1.00 43.81 80 ASP A CA 1
ATOM 648 C C . ASP A 1 80 ? 36.216 -12.927 -40.083 1.00 43.81 80 ASP A C 1
ATOM 650 O O . ASP A 1 80 ? 36.961 -12.749 -39.120 1.00 43.81 80 ASP A O 1
ATOM 654 N N . LEU A 1 81 ? 35.580 -14.094 -40.263 1.00 37.94 81 LEU A N 1
ATOM 655 C CA . LEU A 1 81 ? 36.073 -15.378 -39.737 1.00 37.94 81 LEU A CA 1
ATOM 656 C C . LEU A 1 81 ? 36.003 -16.470 -40.823 1.00 37.94 81 LEU A C 1
ATOM 658 O O . LEU A 1 81 ? 35.235 -17.425 -40.725 1.00 37.94 81 LEU A O 1
ATOM 662 N N . ASP A 1 82 ? 36.834 -16.325 -41.858 1.00 41.78 82 ASP A N 1
ATOM 663 C CA . ASP A 1 82 ? 37.314 -17.453 -42.667 1.00 41.78 82 ASP A CA 1
ATOM 664 C C . ASP A 1 82 ? 38.552 -18.046 -41.968 1.00 41.78 82 ASP A C 1
ATOM 666 O O . ASP A 1 82 ? 39.586 -17.385 -41.848 1.00 41.78 82 ASP A O 1
ATOM 670 N N . GLY A 1 83 ? 38.462 -19.290 -41.487 1.00 34.09 83 GLY A N 1
ATOM 671 C CA . GLY A 1 83 ? 39.568 -19.934 -40.774 1.00 34.09 83 GLY A CA 1
ATOM 672 C C . GLY A 1 83 ? 39.338 -21.406 -40.435 1.00 34.09 83 GLY A C 1
ATOM 673 O O . GLY A 1 83 ? 39.019 -21.723 -39.301 1.00 34.09 83 GLY A O 1
ATOM 674 N N . GLU A 1 84 ? 39.515 -22.247 -41.456 1.00 36.62 84 GLU A N 1
ATOM 675 C CA . GLU A 1 84 ? 40.035 -23.631 -41.468 1.00 36.62 84 GLU A CA 1
ATOM 676 C C . GLU A 1 84 ? 39.591 -24.687 -40.426 1.00 36.62 84 GLU A C 1
ATOM 678 O O . GLU A 1 84 ? 39.708 -24.545 -39.214 1.00 36.62 84 GLU A O 1
ATOM 683 N N . GLU A 1 85 ? 39.193 -25.843 -40.972 1.00 43.84 85 GLU A N 1
ATOM 684 C CA . GLU A 1 85 ? 38.960 -27.121 -40.294 1.00 43.84 85 GLU A CA 1
ATOM 685 C C . GLU A 1 85 ? 40.206 -27.698 -39.583 1.00 43.84 85 GLU A C 1
ATOM 687 O O . GLU A 1 85 ? 41.314 -27.685 -40.122 1.00 43.84 85 GLU A O 1
ATOM 692 N N . GLY A 1 86 ? 39.976 -28.334 -38.430 1.00 32.97 86 GLY A N 1
ATOM 693 C CA . GLY A 1 86 ? 40.902 -29.215 -37.698 1.00 32.97 86 GLY A CA 1
ATOM 694 C C . GLY A 1 86 ? 40.686 -29.060 -36.189 1.00 32.97 86 GLY A C 1
ATOM 695 O O . GLY A 1 86 ? 40.392 -27.966 -35.736 1.00 32.97 86 GLY A O 1
ATOM 696 N N . ASP A 1 87 ? 40.784 -30.038 -35.304 1.00 36.38 87 ASP A N 1
ATOM 697 C CA . ASP A 1 87 ? 40.968 -31.487 -35.315 1.00 36.38 87 ASP A CA 1
ATOM 698 C C . ASP A 1 87 ? 40.506 -31.938 -33.903 1.00 36.38 87 ASP A C 1
ATOM 700 O O . ASP A 1 87 ? 40.403 -31.130 -32.978 1.00 36.38 87 ASP A O 1
ATOM 704 N N . ASP A 1 88 ? 40.161 -33.209 -33.759 1.00 47.88 88 ASP A N 1
ATOM 705 C CA . ASP A 1 88 ? 39.572 -33.861 -32.582 1.00 47.88 88 ASP A CA 1
ATOM 706 C C . ASP A 1 88 ? 40.510 -33.778 -31.344 1.00 47.88 88 ASP A C 1
ATOM 708 O O . ASP A 1 88 ? 41.402 -34.609 -31.228 1.00 47.88 88 ASP A O 1
ATOM 712 N N . ASP A 1 89 ? 40.344 -32.821 -30.408 1.00 49.22 89 ASP A N 1
ATOM 713 C CA . ASP A 1 89 ? 41.044 -32.863 -29.091 1.00 49.22 89 ASP A CA 1
ATOM 714 C C . ASP A 1 89 ? 40.433 -31.987 -27.949 1.00 49.22 89 ASP A C 1
ATOM 716 O O . ASP A 1 89 ? 41.094 -31.653 -26.967 1.00 49.22 89 ASP A O 1
ATOM 720 N N . ASP A 1 90 ? 39.136 -31.646 -27.995 1.00 52.16 90 ASP A N 1
ATOM 721 C CA . ASP A 1 90 ? 38.519 -30.647 -27.084 1.00 52.16 90 ASP A CA 1
ATOM 722 C C . ASP A 1 90 ? 37.666 -31.194 -25.919 1.00 52.16 90 ASP A C 1
ATOM 724 O O . ASP A 1 90 ? 36.789 -30.516 -25.377 1.00 52.16 90 ASP A O 1
ATOM 728 N N . LYS A 1 91 ? 37.879 -32.440 -25.485 1.00 53.72 91 LYS A N 1
ATOM 729 C CA . LYS A 1 91 ? 37.124 -32.973 -24.326 1.00 53.72 91 LYS A CA 1
ATOM 730 C C . LYS A 1 91 ? 37.725 -32.579 -22.982 1.00 53.72 91 LYS A C 1
ATOM 732 O O . LYS A 1 91 ? 36.975 -32.342 -22.033 1.00 53.72 91 LYS A O 1
ATOM 737 N N . ASP A 1 92 ? 39.045 -32.453 -22.912 1.00 56.81 92 ASP A N 1
ATOM 738 C CA . ASP A 1 92 ? 39.733 -32.092 -21.673 1.00 56.81 92 ASP A CA 1
ATOM 739 C C . ASP A 1 92 ? 39.670 -30.578 -21.421 1.00 56.81 92 ASP A C 1
ATOM 741 O O . ASP A 1 92 ? 39.433 -30.164 -20.288 1.00 56.81 92 ASP A O 1
ATOM 745 N N . SER A 1 93 ? 39.730 -29.749 -22.473 1.00 58.78 93 SER A N 1
ATOM 746 C CA . SER A 1 93 ? 39.536 -28.292 -22.383 1.00 58.78 93 SER A CA 1
ATOM 747 C C . SER A 1 93 ? 38.121 -27.932 -21.910 1.00 58.78 93 SER A C 1
ATOM 749 O O . SER A 1 93 ? 37.945 -27.053 -21.061 1.00 58.78 93 SER A O 1
ATOM 751 N N . TYR A 1 94 ? 37.107 -28.667 -22.379 1.00 63.19 94 TYR A N 1
ATOM 752 C CA . TYR A 1 94 ? 35.723 -28.501 -21.944 1.00 63.19 94 TYR A CA 1
ATOM 753 C C . TYR A 1 94 ? 35.536 -28.861 -20.467 1.00 63.19 94 TYR A C 1
ATOM 755 O O . TYR A 1 94 ? 34.929 -28.088 -19.728 1.00 63.19 94 TYR A O 1
ATOM 763 N N . LEU A 1 95 ? 36.083 -29.993 -20.007 1.00 65.50 95 LEU A N 1
ATOM 764 C CA . LEU A 1 95 ? 35.995 -30.408 -18.602 1.00 65.50 95 LEU A CA 1
ATOM 765 C C . LEU A 1 95 ? 36.801 -29.495 -17.670 1.00 65.50 95 LEU A C 1
ATOM 767 O O . LEU A 1 95 ? 36.347 -29.208 -16.562 1.00 65.50 95 LEU A O 1
ATOM 771 N N . GLU A 1 96 ? 37.955 -28.996 -18.110 1.00 66.38 96 GLU A N 1
ATOM 772 C CA . GLU A 1 96 ? 38.767 -28.035 -17.359 1.00 66.38 96 GLU A CA 1
ATOM 773 C C . GLU A 1 96 ? 38.041 -26.683 -17.232 1.00 66.38 96 GLU A C 1
ATOM 775 O O . GLU A 1 96 ? 37.963 -26.134 -16.128 1.00 66.38 96 GLU A O 1
ATOM 780 N N . ASN A 1 97 ? 37.393 -26.203 -18.302 1.00 69.38 97 ASN A N 1
ATOM 781 C CA . ASN A 1 97 ? 36.535 -25.013 -18.266 1.00 69.38 97 ASN A CA 1
ATOM 782 C C . ASN A 1 97 ? 35.303 -25.211 -17.376 1.00 69.38 97 ASN A C 1
ATOM 784 O O . ASN A 1 97 ? 34.988 -24.340 -16.566 1.00 69.38 97 ASN A O 1
ATOM 788 N N . LEU A 1 98 ? 34.641 -26.370 -17.453 1.00 66.94 98 LEU A N 1
ATOM 789 C CA . LEU A 1 98 ? 33.494 -26.690 -16.599 1.00 66.94 98 LEU A CA 1
ATOM 790 C C . LEU A 1 98 ? 33.901 -26.825 -15.131 1.00 66.94 98 LEU A C 1
ATOM 792 O O . LEU A 1 98 ? 33.164 -26.396 -14.252 1.00 66.94 98 LEU A O 1
ATOM 796 N N . SER A 1 99 ? 35.082 -27.376 -14.850 1.00 66.25 99 SER A N 1
ATOM 797 C CA . SER A 1 99 ? 35.614 -27.492 -13.490 1.00 66.25 99 SER A CA 1
ATOM 798 C C . SER A 1 99 ? 36.073 -26.147 -12.922 1.00 66.25 99 SER A C 1
ATOM 800 O O . SER A 1 99 ? 35.904 -25.897 -11.729 1.00 66.25 99 SER A O 1
ATOM 802 N N . SER A 1 100 ? 36.590 -25.256 -13.771 1.00 62.91 100 SER A N 1
ATOM 803 C CA . SER A 1 100 ? 36.968 -23.889 -13.405 1.00 62.91 100 SER A CA 1
ATOM 804 C C . SER A 1 100 ? 35.733 -23.029 -13.142 1.00 62.91 100 SER A C 1
ATOM 806 O O . SER A 1 100 ? 35.690 -22.327 -12.132 1.00 62.91 100 SER A O 1
ATOM 808 N N . ALA A 1 101 ? 34.691 -23.171 -13.965 1.00 63.97 101 ALA A N 1
ATOM 809 C CA . ALA A 1 101 ? 33.376 -22.594 -13.705 1.00 63.97 101 ALA A CA 1
ATOM 810 C C . ALA A 1 101 ? 32.753 -23.192 -12.431 1.00 63.97 101 ALA A C 1
ATOM 812 O O . ALA A 1 101 ? 32.324 -22.472 -11.542 1.00 63.97 101 ALA A O 1
ATOM 813 N N . ALA A 1 102 ? 32.783 -24.511 -12.243 1.00 60.41 102 ALA A N 1
ATOM 814 C CA . ALA A 1 102 ? 32.270 -25.137 -11.022 1.00 60.41 102 ALA A CA 1
ATOM 815 C C . ALA A 1 102 ? 33.031 -24.690 -9.761 1.00 60.41 102 ALA A C 1
ATOM 817 O O . ALA A 1 102 ? 32.433 -24.607 -8.691 1.00 60.41 102 ALA A O 1
ATOM 818 N N . ARG A 1 103 ? 34.327 -24.368 -9.872 1.00 57.97 103 ARG A N 1
ATOM 819 C CA . ARG A 1 103 ? 35.129 -23.784 -8.788 1.00 57.97 103 ARG A CA 1
ATOM 820 C C . ARG A 1 103 ? 34.761 -22.339 -8.479 1.00 57.97 103 ARG A C 1
ATOM 822 O O . ARG A 1 103 ? 34.797 -21.984 -7.307 1.00 57.97 103 ARG A O 1
ATOM 829 N N . SER A 1 104 ? 34.375 -21.528 -9.465 1.00 57.91 104 SER A N 1
ATOM 830 C CA . SER A 1 104 ? 33.827 -20.194 -9.178 1.00 57.91 104 SER A CA 1
ATOM 831 C C . SER A 1 104 ? 32.446 -20.269 -8.513 1.00 57.91 104 SER A C 1
ATOM 833 O O . SER A 1 104 ? 32.109 -19.388 -7.728 1.00 57.91 104 SER A O 1
ATOM 835 N N . TYR A 1 105 ? 31.694 -21.355 -8.733 1.00 53.16 105 TYR A N 1
ATOM 836 C CA . TYR A 1 105 ? 30.459 -21.677 -8.001 1.00 53.16 105 TYR A CA 1
ATOM 837 C C . TYR A 1 105 ? 30.684 -22.464 -6.698 1.00 53.16 105 TYR A C 1
ATOM 839 O O . TYR A 1 105 ? 29.736 -22.698 -5.940 1.00 53.16 105 TYR A O 1
ATOM 847 N N . GLN A 1 106 ? 31.917 -22.890 -6.402 1.00 43.47 106 GLN A N 1
ATOM 848 C CA . GLN A 1 106 ? 32.227 -23.614 -5.177 1.00 43.47 106 GLN A CA 1
ATOM 849 C C . GLN A 1 106 ? 32.323 -22.615 -4.027 1.00 43.47 106 GLN A C 1
ATOM 851 O O . GLN A 1 106 ? 33.384 -22.082 -3.729 1.00 43.47 106 GLN A O 1
ATOM 856 N N . TRP A 1 107 ? 31.170 -22.394 -3.397 1.00 48.09 107 TRP A N 1
ATOM 857 C CA . TRP A 1 107 ? 30.980 -21.804 -2.077 1.00 48.09 107 TRP A CA 1
ATOM 858 C C . TRP A 1 107 ? 32.252 -21.856 -1.205 1.00 48.09 107 TRP A C 1
ATOM 860 O O . TRP A 1 107 ? 32.655 -22.900 -0.681 1.00 48.09 107 TRP A O 1
ATOM 870 N N . GLU A 1 108 ? 32.890 -20.705 -1.006 1.00 43.91 108 GLU A N 1
ATOM 871 C CA . GLU A 1 108 ? 33.758 -20.547 0.149 1.00 43.91 108 GLU A CA 1
ATOM 872 C C . GLU A 1 108 ? 32.847 -20.569 1.370 1.00 43.91 108 GLU A C 1
ATOM 874 O O . GLU A 1 108 ? 32.172 -19.590 1.671 1.00 43.91 108 GLU A O 1
ATOM 879 N N . VAL A 1 109 ? 32.784 -21.703 2.067 1.00 44.28 109 VAL A N 1
ATOM 880 C CA . VAL A 1 109 ? 32.302 -21.722 3.449 1.00 44.28 109 VAL A CA 1
ATOM 881 C C . VAL A 1 109 ? 33.273 -20.872 4.245 1.00 44.28 109 VAL A C 1
ATOM 883 O O . VAL A 1 109 ? 34.428 -21.290 4.414 1.00 44.28 109 VAL A O 1
ATOM 886 N N . PRO A 1 110 ? 32.860 -19.734 4.816 1.00 41.53 110 PRO A N 1
ATOM 887 C CA . PRO A 1 110 ? 33.644 -19.155 5.877 1.00 41.53 110 PRO A CA 1
ATOM 888 C C . PRO A 1 110 ? 33.546 -20.158 7.023 1.00 41.53 110 PRO A C 1
ATOM 890 O O . PRO A 1 110 ? 32.466 -20.416 7.564 1.00 41.53 110 PRO A O 1
ATOM 893 N N . ARG A 1 111 ? 34.671 -20.788 7.376 1.00 42.66 111 ARG A N 1
ATOM 894 C CA . ARG A 1 111 ? 34.778 -21.444 8.678 1.00 42.66 111 ARG A CA 1
ATOM 895 C C . ARG A 1 111 ? 34.416 -20.377 9.701 1.00 42.66 111 ARG A C 1
ATOM 897 O O . ARG A 1 111 ? 35.133 -19.390 9.819 1.00 42.66 111 ARG A O 1
ATOM 904 N N . ILE A 1 112 ? 33.297 -20.572 10.391 1.00 44.22 112 ILE A N 1
ATOM 905 C CA . ILE A 1 112 ? 32.872 -19.733 11.507 1.00 44.22 112 ILE A CA 1
ATOM 906 C C . ILE A 1 112 ? 33.964 -19.863 12.569 1.00 44.22 112 ILE A C 1
ATOM 908 O O . ILE A 1 112 ? 34.017 -20.844 13.308 1.00 44.22 112 ILE A O 1
ATOM 912 N N . THR A 1 113 ? 34.906 -18.925 12.574 1.00 38.34 113 THR A N 1
ATOM 913 C CA . THR A 1 113 ? 35.816 -18.723 13.693 1.00 38.34 113 THR A CA 1
ATOM 914 C C . THR A 1 113 ? 35.161 -17.702 14.601 1.00 38.34 113 THR A C 1
ATOM 916 O O . THR A 1 113 ? 34.870 -16.586 14.170 1.00 38.34 113 THR A O 1
ATOM 919 N N . ASP A 1 114 ? 34.898 -18.124 15.832 1.00 46.59 114 ASP A N 1
ATOM 920 C CA . ASP A 1 114 ? 34.257 -17.342 16.879 1.00 46.59 114 ASP A CA 1
ATOM 921 C C . ASP A 1 114 ? 34.858 -15.935 17.024 1.00 46.59 114 ASP A C 1
ATOM 923 O O . ASP A 1 114 ? 36.053 -15.775 17.275 1.00 46.59 114 ASP A O 1
ATOM 927 N N . GLY A 1 115 ? 33.987 -14.924 16.950 1.00 46.75 115 GLY A N 1
ATOM 928 C CA . GLY A 1 115 ? 34.227 -13.609 17.541 1.00 46.75 115 GLY A CA 1
ATOM 929 C C . GLY A 1 115 ? 34.590 -12.481 16.580 1.00 46.75 115 GLY A C 1
ATOM 930 O O . GLY A 1 115 ? 35.690 -11.951 16.679 1.00 46.75 115 GLY A O 1
ATOM 931 N N . VAL A 1 116 ? 33.648 -12.030 15.745 1.00 38.69 116 VAL A N 1
ATOM 932 C CA . VAL A 1 116 ? 33.640 -10.658 15.199 1.00 38.69 116 VAL A CA 1
ATOM 933 C C . VAL A 1 116 ? 32.217 -10.222 14.814 1.00 38.69 116 VAL A C 1
ATOM 935 O O . VAL A 1 116 ? 31.548 -10.885 14.034 1.00 38.69 116 VAL A O 1
ATOM 938 N N . ASP A 1 117 ? 31.798 -9.125 15.445 1.00 38.97 117 ASP A N 1
ATOM 939 C CA . ASP A 1 117 ? 30.779 -8.112 15.115 1.00 38.97 117 ASP A CA 1
ATOM 940 C C . ASP A 1 117 ? 29.526 -8.483 14.285 1.00 38.97 117 ASP A C 1
ATOM 942 O O . ASP A 1 117 ? 29.578 -8.768 13.090 1.00 38.97 117 ASP A O 1
ATOM 946 N N . ALA A 1 118 ? 28.358 -8.367 14.922 1.00 48.16 118 ALA A N 1
ATOM 947 C CA . ALA A 1 118 ? 27.038 -8.713 14.393 1.00 48.16 118 ALA A CA 1
ATOM 948 C C . ALA A 1 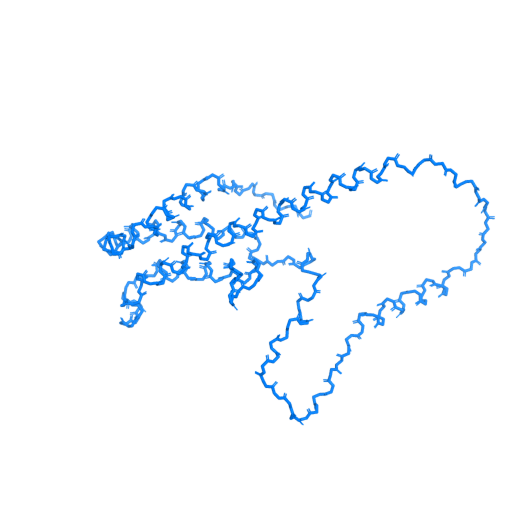118 ? 26.352 -7.560 13.624 1.00 48.16 118 ALA A C 1
ATOM 950 O O . ALA A 1 118 ? 25.148 -7.366 13.770 1.00 48.16 118 ALA A O 1
ATOM 951 N N . ASP A 1 119 ? 27.104 -6.798 12.824 1.00 48.28 119 ASP A N 1
ATOM 952 C CA . ASP A 1 119 ? 26.575 -5.688 12.001 1.00 48.28 119 ASP A CA 1
ATOM 953 C C . ASP A 1 119 ? 26.855 -5.851 10.493 1.00 48.28 119 ASP A C 1
ATOM 955 O O . ASP A 1 119 ? 26.556 -4.970 9.684 1.00 48.28 119 ASP A O 1
ATOM 959 N N . SER A 1 120 ? 27.383 -7.005 10.079 1.00 45.41 120 SER A N 1
ATOM 960 C CA . SER A 1 120 ? 27.518 -7.350 8.664 1.00 45.41 120 SER A CA 1
ATOM 961 C C . SER A 1 120 ? 26.304 -8.160 8.205 1.00 45.41 120 SER A C 1
ATOM 963 O O . SER A 1 120 ? 26.392 -9.373 8.042 1.00 45.41 120 SER A O 1
ATOM 965 N N . ASP A 1 121 ? 25.172 -7.469 8.016 1.00 51.28 121 ASP A N 1
ATOM 966 C CA . ASP A 1 121 ? 24.036 -7.944 7.211 1.00 51.28 121 ASP A CA 1
ATOM 967 C C . ASP A 1 121 ? 24.587 -8.284 5.817 1.00 51.28 121 ASP A C 1
ATOM 969 O O . ASP A 1 121 ? 24.951 -7.412 5.021 1.00 51.28 121 ASP A O 1
ATOM 973 N N . ASP A 1 122 ? 24.762 -9.581 5.626 1.00 46.59 122 ASP A N 1
ATOM 974 C CA . ASP A 1 122 ? 25.184 -10.356 4.469 1.00 46.59 122 ASP A CA 1
ATOM 975 C C . ASP A 1 122 ? 24.524 -9.944 3.141 1.00 46.59 122 ASP A C 1
ATOM 977 O O . ASP A 1 122 ? 23.845 -10.706 2.457 1.00 46.59 122 ASP A O 1
ATOM 981 N N . GLY A 1 123 ? 24.885 -8.760 2.648 1.00 48.38 123 GLY A N 1
ATOM 982 C CA . GLY A 1 123 ? 24.695 -8.351 1.254 1.00 48.38 123 GLY A CA 1
ATOM 983 C C . GLY A 1 123 ? 25.468 -9.199 0.229 1.00 48.38 123 GLY A C 1
ATOM 984 O O . GLY A 1 123 ? 25.463 -8.853 -0.947 1.00 48.38 123 GLY A O 1
ATOM 985 N N . ALA A 1 124 ? 26.127 -10.283 0.650 1.00 46.12 124 ALA A N 1
ATOM 986 C CA . ALA A 1 124 ? 26.810 -11.244 -0.214 1.00 46.12 124 ALA A CA 1
ATOM 987 C C . ALA A 1 124 ? 25.948 -12.475 -0.561 1.00 46.12 124 ALA A C 1
ATOM 989 O O . ALA A 1 124 ? 26.323 -13.231 -1.450 1.00 46.12 124 ALA A O 1
ATOM 990 N N . TRP A 1 125 ? 24.794 -12.678 0.091 1.00 49.22 125 TRP A N 1
ATOM 991 C CA . TRP A 1 125 ? 23.891 -13.803 -0.217 1.00 49.22 125 TRP A CA 1
ATOM 992 C C . TRP A 1 125 ? 22.893 -13.518 -1.353 1.00 49.22 125 TRP A C 1
ATOM 994 O O . TRP A 1 125 ? 22.185 -14.415 -1.792 1.00 49.22 125 TRP A O 1
ATOM 1004 N N . LEU A 1 126 ? 22.839 -12.275 -1.840 1.00 49.25 126 LEU A N 1
ATOM 1005 C CA . LEU A 1 126 ? 21.975 -11.825 -2.945 1.00 49.25 126 LEU A CA 1
ATOM 1006 C C . LEU A 1 126 ? 22.780 -10.975 -3.943 1.00 49.25 126 LEU A C 1
ATOM 1008 O O . LEU A 1 126 ? 22.335 -9.932 -4.424 1.00 49.25 126 LEU A O 1
ATOM 1012 N N . GLY A 1 127 ? 24.033 -11.369 -4.171 1.00 39.69 127 GLY A N 1
ATOM 1013 C CA . GLY A 1 127 ? 24.928 -10.695 -5.099 1.00 39.69 127 GLY A CA 1
ATOM 1014 C C . GLY A 1 127 ? 24.560 -11.014 -6.544 1.00 39.69 127 GLY A C 1
ATOM 1015 O O . GLY A 1 127 ? 24.842 -12.106 -7.013 1.00 39.69 127 GLY A O 1
ATOM 1016 N N . SER A 1 128 ? 23.987 -10.031 -7.240 1.00 45.94 128 SER A N 1
ATOM 1017 C CA . SER A 1 128 ? 24.121 -9.825 -8.692 1.00 45.94 128 SER A CA 1
ATOM 1018 C C . SER A 1 128 ? 23.758 -10.993 -9.630 1.00 45.94 128 SER A C 1
ATOM 1020 O O . SER A 1 128 ? 24.231 -11.017 -10.762 1.00 45.94 128 SER A O 1
ATOM 1022 N N . GLY A 1 129 ? 22.926 -11.931 -9.176 1.00 42.88 129 GLY A N 1
ATOM 1023 C CA . GLY A 1 129 ? 22.342 -13.023 -9.969 1.00 42.88 129 GLY A CA 1
ATOM 1024 C C . GLY A 1 129 ? 20.853 -13.216 -9.661 1.00 42.88 129 GLY A C 1
ATOM 1025 O O . GLY A 1 129 ? 20.350 -14.332 -9.695 1.00 42.88 129 GLY A O 1
ATOM 1026 N N . ASP A 1 130 ? 20.170 -12.136 -9.268 1.00 48.66 130 ASP A N 1
ATOM 1027 C CA . ASP A 1 130 ? 18.760 -12.131 -8.835 1.00 48.66 130 ASP A CA 1
ATOM 1028 C C . ASP A 1 130 ? 17.770 -12.268 -10.016 1.00 48.66 130 ASP A C 1
ATOM 1030 O O . ASP A 1 130 ? 16.567 -12.296 -9.791 1.00 48.66 130 ASP A O 1
ATOM 1034 N N . ASP A 1 131 ? 18.258 -12.366 -11.260 1.00 52.41 131 ASP A N 1
ATOM 1035 C CA . ASP A 1 131 ? 17.423 -12.482 -12.470 1.00 52.41 131 ASP A CA 1
ATOM 1036 C C . ASP A 1 131 ? 17.013 -13.930 -12.810 1.00 52.41 131 ASP A C 1
ATOM 1038 O O . ASP A 1 131 ? 16.078 -14.141 -13.578 1.00 52.41 131 ASP A O 1
ATOM 1042 N N . ASP A 1 132 ? 17.648 -14.943 -12.204 1.00 53.72 132 ASP A N 1
ATOM 1043 C CA . ASP A 1 132 ? 17.388 -16.357 -12.537 1.00 53.72 132 ASP A CA 1
ATOM 1044 C C . ASP A 1 132 ? 16.443 -17.073 -11.549 1.00 53.72 132 ASP A C 1
ATOM 1046 O O . ASP A 1 132 ? 16.063 -18.229 -11.762 1.00 53.72 132 ASP A O 1
ATOM 1050 N N . PHE A 1 133 ? 16.041 -16.421 -10.451 1.00 62.56 133 PHE A N 1
ATOM 1051 C CA . PHE A 1 133 ? 15.191 -17.036 -9.427 1.00 62.56 133 PHE A CA 1
ATOM 1052 C C . PHE A 1 133 ? 13.765 -16.497 -9.468 1.00 62.56 133 PHE A C 1
ATOM 1054 O O . PHE A 1 133 ? 13.420 -15.537 -8.785 1.00 62.56 133 PHE A O 1
ATOM 1061 N N . GLN A 1 134 ? 12.899 -17.196 -10.200 1.00 69.62 134 GLN A N 1
ATOM 1062 C CA . GLN A 1 134 ? 11.468 -16.915 -10.185 1.00 69.62 134 GLN A CA 1
ATOM 1063 C C . GLN A 1 134 ? 10.860 -17.293 -8.825 1.00 69.62 134 GLN A C 1
ATOM 1065 O O . GLN A 1 134 ? 10.841 -18.455 -8.407 1.00 69.62 134 GLN A O 1
ATOM 1070 N N . THR A 1 135 ? 10.327 -16.301 -8.125 1.00 80.25 135 THR A N 1
ATOM 1071 C CA . THR A 1 135 ? 9.640 -16.451 -6.847 1.00 80.25 135 THR A CA 1
ATOM 1072 C C . THR A 1 135 ? 8.119 -16.410 -7.037 1.00 80.25 135 THR A C 1
ATOM 1074 O O . THR A 1 135 ? 7.609 -15.748 -7.943 1.00 80.25 135 THR A O 1
ATOM 1077 N N . PRO A 1 136 ? 7.328 -17.033 -6.141 1.00 81.12 136 PRO A N 1
ATOM 1078 C CA . PRO A 1 136 ? 5.868 -16.890 -6.165 1.00 81.12 136 PRO A CA 1
ATOM 1079 C C . PRO A 1 136 ? 5.385 -15.437 -6.037 1.00 81.12 136 PRO A C 1
ATOM 1081 O O . PRO A 1 136 ? 4.229 -15.145 -6.333 1.00 81.12 136 PRO A O 1
ATOM 1084 N N . LEU A 1 137 ? 6.249 -14.535 -5.560 1.00 81.94 137 LEU A N 1
ATOM 1085 C CA . LEU A 1 137 ? 5.938 -13.124 -5.384 1.00 81.94 137 LEU A CA 1
ATOM 1086 C C . LEU A 1 137 ? 6.006 -12.341 -6.704 1.00 81.94 137 LEU A C 1
ATOM 1088 O O . LEU A 1 137 ? 5.387 -11.284 -6.795 1.00 81.94 137 LEU A O 1
ATOM 1092 N N . ASP A 1 138 ? 6.688 -12.855 -7.730 1.00 80.62 138 ASP A N 1
ATOM 1093 C CA . ASP A 1 138 ? 6.847 -12.148 -9.008 1.00 80.62 138 ASP A CA 1
ATOM 1094 C C . ASP A 1 138 ? 5.534 -12.048 -9.783 1.00 80.62 138 ASP A C 1
ATOM 1096 O O . ASP A 1 138 ? 5.276 -11.046 -10.446 1.00 80.62 138 ASP A O 1
ATOM 1100 N N . ALA A 1 139 ? 4.651 -13.035 -9.613 1.00 82.12 139 ALA A N 1
ATOM 1101 C CA . ALA A 1 139 ? 3.299 -13.019 -10.164 1.00 82.12 139 ALA A CA 1
ATOM 1102 C C . ALA A 1 139 ? 2.344 -12.059 -9.423 1.00 82.12 139 ALA A C 1
ATOM 1104 O O . ALA A 1 139 ? 1.211 -11.856 -9.863 1.00 82.12 139 ALA A O 1
ATOM 1105 N N . VAL A 1 140 ? 2.752 -11.498 -8.279 1.00 85.38 140 VAL A N 1
ATOM 1106 C CA . VAL A 1 140 ? 1.890 -10.663 -7.436 1.00 85.38 140 VAL A CA 1
ATOM 1107 C C . VAL A 1 140 ? 2.170 -9.186 -7.685 1.00 85.38 140 VAL A C 1
ATOM 1109 O O . VAL A 1 140 ? 3.232 -8.660 -7.346 1.00 85.38 140 VAL A O 1
ATOM 1112 N N . ASP A 1 141 ? 1.163 -8.471 -8.188 1.00 89.31 141 ASP A N 1
ATOM 1113 C CA . ASP A 1 141 ? 1.211 -7.013 -8.239 1.00 89.31 141 ASP A CA 1
ATOM 1114 C C . ASP A 1 141 ? 0.956 -6.421 -6.838 1.00 89.31 141 ASP A C 1
ATOM 1116 O O . ASP A 1 141 ? -0.143 -6.496 -6.279 1.00 89.31 141 ASP A O 1
ATOM 1120 N N . ALA A 1 142 ? 1.993 -5.804 -6.266 1.00 91.19 142 ALA A N 1
ATOM 1121 C CA . ALA A 1 142 ? 1.940 -5.167 -4.953 1.00 91.19 142 ALA A CA 1
ATOM 1122 C C . ALA A 1 142 ? 0.978 -3.961 -4.892 1.00 91.19 142 ALA A C 1
ATOM 1124 O O . ALA A 1 142 ? 0.375 -3.714 -3.845 1.00 91.19 142 ALA A O 1
ATOM 1125 N N . PHE A 1 143 ? 0.807 -3.223 -5.992 1.00 92.50 143 PHE A N 1
ATOM 1126 C CA . PHE A 1 143 ? -0.126 -2.099 -6.091 1.00 92.50 143 PHE A CA 1
ATOM 1127 C C . PHE A 1 143 ? -1.570 -2.605 -6.124 1.00 92.50 143 PHE A C 1
ATOM 1129 O O . PHE A 1 143 ? -2.412 -2.104 -5.374 1.00 92.50 143 PHE A O 1
ATOM 1136 N N . ALA A 1 144 ? -1.842 -3.643 -6.922 1.00 91.12 144 ALA A N 1
ATOM 1137 C CA . ALA A 1 144 ? -3.159 -4.277 -6.970 1.00 91.12 144 ALA A CA 1
ATOM 1138 C C . ALA A 1 144 ? -3.518 -4.935 -5.626 1.00 91.12 144 ALA A C 1
ATOM 1140 O O . ALA A 1 144 ? -4.631 -4.769 -5.128 1.00 91.12 144 ALA A O 1
ATOM 1141 N N . ALA A 1 145 ? -2.565 -5.618 -4.981 1.00 91.44 145 ALA A N 1
ATOM 1142 C CA . ALA A 1 145 ? -2.758 -6.206 -3.655 1.00 91.44 145 ALA A CA 1
ATOM 1143 C C . ALA A 1 145 ? -3.146 -5.151 -2.604 1.00 91.44 145 ALA A C 1
ATOM 1145 O O . ALA A 1 145 ? -4.051 -5.381 -1.799 1.00 91.44 145 ALA A O 1
ATOM 1146 N N . PHE A 1 146 ? -2.501 -3.981 -2.632 1.00 94.06 146 PHE A N 1
ATOM 1147 C CA . PHE A 1 146 ? -2.827 -2.870 -1.741 1.00 94.06 146 PHE A CA 1
ATOM 1148 C C . PHE A 1 146 ? -4.203 -2.259 -2.032 1.00 94.06 146 PHE A C 1
ATOM 1150 O O . PHE A 1 146 ? -4.995 -2.071 -1.107 1.00 94.06 146 PHE A O 1
ATOM 1157 N N . LYS A 1 147 ? -4.525 -2.011 -3.308 1.00 93.12 147 LYS A N 1
ATOM 1158 C CA . LYS A 1 147 ? -5.852 -1.539 -3.738 1.00 93.12 147 LYS A CA 1
ATOM 1159 C C . LYS A 1 147 ? -6.953 -2.487 -3.259 1.00 93.12 147 LYS A C 1
ATOM 1161 O O . LYS A 1 147 ? -7.899 -2.053 -2.604 1.00 93.12 147 LYS A O 1
ATOM 1166 N N . ASN A 1 148 ? -6.798 -3.783 -3.520 1.00 92.12 148 ASN A N 1
ATOM 1167 C CA . ASN A 1 148 ? -7.764 -4.807 -3.129 1.00 92.12 148 ASN A CA 1
ATOM 1168 C C . ASN A 1 148 ? -7.946 -4.877 -1.610 1.00 92.12 148 ASN A C 1
ATOM 1170 O O . ASN A 1 148 ? -9.071 -5.022 -1.134 1.00 92.12 148 ASN A O 1
ATOM 1174 N N . ALA A 1 149 ? -6.867 -4.715 -0.841 1.00 92.31 149 ALA A N 1
ATOM 1175 C CA . ALA A 1 149 ? -6.946 -4.652 0.613 1.00 92.31 149 ALA A CA 1
ATOM 1176 C C . ALA A 1 149 ? -7.748 -3.438 1.116 1.00 92.31 149 ALA A C 1
ATOM 1178 O O . ALA A 1 149 ? -8.547 -3.578 2.043 1.00 92.31 149 ALA A O 1
ATOM 1179 N N . LEU A 1 150 ? -7.578 -2.263 0.500 1.00 92.12 150 LEU A N 1
ATOM 1180 C CA . LEU A 1 150 ? -8.350 -1.069 0.858 1.00 92.12 150 LEU A CA 1
ATOM 1181 C C . LEU A 1 150 ? -9.827 -1.201 0.493 1.00 92.12 150 LEU A C 1
ATOM 1183 O O . LEU A 1 150 ? -10.677 -0.854 1.308 1.00 92.12 150 LEU A O 1
ATOM 1187 N N . VAL A 1 151 ? -10.135 -1.755 -0.681 1.00 92.25 151 VAL A N 1
ATOM 1188 C CA . VAL A 1 151 ? -11.519 -2.033 -1.095 1.00 92.25 151 VAL A CA 1
ATOM 1189 C C . VAL A 1 151 ? -12.171 -3.048 -0.151 1.00 92.25 151 VAL A C 1
ATOM 1191 O O . VAL A 1 151 ? -13.311 -2.862 0.275 1.00 92.25 151 VAL A O 1
ATOM 1194 N N . ALA A 1 152 ? -11.446 -4.100 0.242 1.00 91.25 152 ALA A N 1
ATOM 1195 C CA . ALA A 1 152 ? -11.931 -5.072 1.219 1.00 91.25 152 ALA A CA 1
ATOM 1196 C C . ALA A 1 152 ? -12.213 -4.421 2.584 1.00 91.25 152 ALA A C 1
ATOM 1198 O O . ALA A 1 152 ? -13.246 -4.702 3.195 1.00 91.25 152 ALA A O 1
ATOM 1199 N N . LEU A 1 153 ? -11.335 -3.521 3.037 1.00 90.94 153 LEU A N 1
ATOM 1200 C CA . LEU A 1 153 ? -11.527 -2.758 4.267 1.00 90.94 153 LEU A CA 1
ATOM 1201 C C . LEU A 1 153 ? -12.741 -1.822 4.179 1.00 90.94 153 LEU A C 1
ATOM 1203 O O . LEU A 1 153 ? -13.528 -1.761 5.121 1.00 90.94 153 LEU A O 1
ATOM 1207 N N . GLU A 1 154 ? -12.918 -1.113 3.064 1.00 91.94 154 GLU A N 1
ATOM 1208 C CA . GLU A 1 154 ? -14.060 -0.221 2.844 1.00 91.94 154 GLU A CA 1
ATOM 1209 C C . GLU A 1 154 ? -15.388 -0.993 2.856 1.00 91.94 154 GLU A C 1
ATOM 1211 O O . GLU A 1 154 ? -16.336 -0.585 3.531 1.00 91.94 154 GLU A O 1
ATOM 1216 N N . HIS A 1 155 ? -15.441 -2.145 2.182 1.00 90.44 155 HIS A N 1
ATOM 1217 C CA . HIS A 1 155 ? -16.627 -3.001 2.148 1.00 90.44 155 HIS A CA 1
ATOM 1218 C C . HIS A 1 155 ? -16.943 -3.651 3.499 1.00 90.44 155 HIS A C 1
ATOM 1220 O O . HIS A 1 155 ? -18.115 -3.771 3.861 1.00 90.44 155 HIS A O 1
ATOM 1226 N N . ALA A 1 156 ? -15.927 -4.090 4.246 1.00 89.75 156 ALA A N 1
ATOM 1227 C CA . ALA A 1 156 ? -16.127 -4.748 5.534 1.00 89.75 156 ALA A CA 1
ATOM 1228 C C . ALA A 1 156 ? -16.430 -3.749 6.663 1.00 89.75 156 ALA A C 1
ATOM 1230 O O . ALA A 1 156 ? -17.283 -4.007 7.512 1.00 89.75 156 ALA A O 1
ATOM 1231 N N . GLU A 1 157 ? -15.716 -2.620 6.696 1.00 89.69 157 GLU A N 1
ATOM 1232 C CA . GLU A 1 157 ? -15.697 -1.676 7.816 1.00 89.69 157 GLU A CA 1
ATOM 1233 C C . GLU A 1 157 ? -15.564 -0.214 7.330 1.00 89.69 157 GLU A C 1
ATOM 1235 O O . GLU A 1 157 ? -14.654 0.521 7.723 1.00 89.69 157 GLU A O 1
ATOM 1240 N N . GLY A 1 158 ? -16.515 0.257 6.516 1.00 89.94 158 GLY A N 1
ATOM 1241 C CA . GLY A 1 158 ? -16.482 1.604 5.923 1.00 89.94 158 GLY A CA 1
ATOM 1242 C C . GLY A 1 158 ? -16.292 2.766 6.914 1.00 89.94 158 GLY A C 1
ATOM 1243 O O . GLY A 1 158 ? -15.613 3.743 6.602 1.00 89.94 158 GLY A O 1
ATOM 1244 N N . ALA A 1 159 ? -16.805 2.662 8.148 1.00 90.75 159 ALA A N 1
ATOM 1245 C CA . ALA A 1 159 ? -16.587 3.685 9.179 1.00 90.75 159 ALA A CA 1
ATOM 1246 C C . ALA A 1 159 ? -15.114 3.774 9.636 1.00 90.75 159 ALA A C 1
ATOM 1248 O O . ALA A 1 159 ? -14.594 4.873 9.864 1.00 90.75 159 ALA A O 1
ATOM 1249 N N . ARG A 1 160 ? -14.419 2.632 9.733 1.00 89.75 160 ARG A N 1
ATOM 1250 C CA . ARG A 1 160 ? -12.982 2.579 10.044 1.00 89.75 160 ARG A CA 1
ATOM 1251 C C . ARG A 1 160 ? -12.176 3.139 8.887 1.00 89.75 160 ARG A C 1
ATOM 1253 O O . ARG A 1 160 ? -11.320 3.991 9.114 1.00 89.75 160 ARG A O 1
ATOM 1260 N N . PHE A 1 161 ? -12.502 2.732 7.662 1.00 91.06 161 PHE A N 1
ATOM 1261 C CA . PHE A 1 161 ? -11.869 3.268 6.461 1.00 91.06 161 PHE A CA 1
ATOM 1262 C C . PHE A 1 161 ? -11.995 4.797 6.382 1.00 91.06 161 PHE A C 1
ATOM 1264 O O . PHE A 1 161 ? -10.986 5.484 6.245 1.00 91.06 161 PHE A O 1
ATOM 1271 N N . ALA A 1 162 ? -13.199 5.350 6.571 1.00 90.62 162 ALA A N 1
ATOM 1272 C CA . ALA A 1 162 ? -13.422 6.798 6.575 1.00 90.62 162 ALA A CA 1
ATOM 1273 C C . ALA A 1 162 ? -12.594 7.517 7.656 1.00 90.62 162 ALA A C 1
ATOM 1275 O O . ALA A 1 162 ? -11.984 8.557 7.395 1.00 90.62 162 ALA A O 1
ATOM 1276 N N . THR A 1 163 ? -12.519 6.938 8.859 1.00 91.00 163 THR A N 1
ATOM 1277 C CA . THR A 1 163 ? -11.698 7.474 9.954 1.00 91.00 163 THR A CA 1
ATOM 1278 C C . THR A 1 163 ? -10.218 7.494 9.570 1.00 91.00 163 THR A C 1
ATOM 1280 O O . THR A 1 163 ? -9.577 8.542 9.659 1.00 91.00 163 THR A O 1
ATOM 1283 N N . LEU A 1 164 ? -9.689 6.380 9.058 1.00 88.38 164 LEU A N 1
ATOM 1284 C CA . LEU A 1 164 ? -8.297 6.270 8.619 1.00 88.38 164 LEU A CA 1
ATOM 1285 C C . LEU A 1 164 ? -7.988 7.250 7.488 1.00 88.38 164 LEU A C 1
ATOM 1287 O O . LEU A 1 164 ? -7.051 8.037 7.614 1.00 88.38 164 LEU A O 1
ATOM 1291 N N . ALA A 1 165 ? -8.813 7.280 6.441 1.00 87.50 165 ALA A N 1
ATOM 1292 C CA . ALA A 1 165 ? -8.658 8.180 5.304 1.00 87.50 165 ALA A CA 1
ATOM 1293 C C . ALA A 1 165 ? -8.672 9.659 5.726 1.00 87.50 165 ALA A C 1
ATOM 1295 O O . ALA A 1 165 ? -7.910 10.465 5.190 1.00 87.50 165 ALA A O 1
ATOM 1296 N N . SER A 1 166 ? -9.497 10.025 6.713 1.00 88.62 166 SER A N 1
ATOM 1297 C CA . SER A 1 166 ? -9.540 11.391 7.250 1.00 88.62 166 SER A CA 1
ATOM 1298 C C . SER A 1 166 ? -8.333 11.744 8.128 1.00 88.62 166 SER A C 1
ATOM 1300 O O . SER A 1 166 ? -7.917 12.901 8.141 1.00 88.62 166 SER A O 1
ATOM 1302 N N . SER A 1 167 ? -7.747 10.758 8.816 1.00 90.19 167 SER A N 1
ATOM 1303 C CA . SER A 1 167 ? -6.594 10.939 9.712 1.00 90.19 167 SER A CA 1
ATOM 1304 C C . SER A 1 167 ? -5.255 11.102 8.982 1.00 90.19 167 SER A C 1
ATOM 1306 O O . SER A 1 167 ? -4.262 11.523 9.580 1.00 90.19 167 SER A O 1
ATOM 1308 N N . LEU A 1 168 ? -5.209 10.757 7.692 1.00 91.06 168 LEU A N 1
ATOM 1309 C CA . LEU A 1 168 ? -4.003 10.850 6.879 1.00 91.06 168 LEU A CA 1
ATOM 1310 C C . LEU A 1 168 ? -3.661 12.311 6.518 1.00 91.06 168 LEU A C 1
ATOM 1312 O O . LEU A 1 168 ? -4.555 13.082 6.155 1.00 91.06 168 LEU A O 1
ATOM 1316 N N . PRO A 1 169 ? -2.365 12.686 6.513 1.00 92.44 169 PRO A N 1
ATOM 1317 C CA . PRO A 1 169 ? -1.909 13.972 5.989 1.00 92.44 169 PRO A CA 1
ATOM 1318 C C . PRO A 1 169 ? -2.312 14.170 4.522 1.00 92.44 169 PRO A C 1
ATOM 1320 O O . PRO A 1 169 ? -2.335 13.209 3.750 1.00 92.44 169 PRO A O 1
ATOM 1323 N N . ALA A 1 170 ? -2.560 15.418 4.112 1.00 91.25 170 ALA A N 1
ATOM 1324 C CA . ALA A 1 170 ? -3.006 15.749 2.753 1.00 91.25 170 ALA A CA 1
ATOM 1325 C C . ALA A 1 170 ? -2.059 15.218 1.658 1.00 91.25 170 ALA A C 1
ATOM 1327 O O . ALA A 1 170 ? -2.521 14.665 0.663 1.00 91.25 170 ALA A O 1
ATOM 1328 N N . GLU A 1 171 ? -0.746 15.307 1.879 1.00 92.31 171 GLU A N 1
ATOM 1329 C CA . GLU A 1 171 ? 0.291 14.796 0.969 1.00 92.31 171 GLU A CA 1
ATOM 1330 C C . GLU A 1 171 ? 0.182 13.279 0.758 1.00 92.31 171 GLU A C 1
ATOM 1332 O O . GLU A 1 171 ? 0.255 12.782 -0.367 1.00 92.31 171 GLU A O 1
ATOM 1337 N N . ILE A 1 172 ? -0.046 12.533 1.843 1.00 92.50 172 ILE A N 1
ATOM 1338 C CA . ILE A 1 172 ? -0.192 11.075 1.793 1.00 92.50 172 ILE A CA 1
ATOM 1339 C C . ILE A 1 172 ? -1.527 10.690 1.160 1.00 92.50 172 ILE A C 1
ATOM 1341 O O . ILE A 1 172 ? -1.584 9.714 0.423 1.00 92.50 172 ILE A O 1
ATOM 1345 N N . ARG A 1 173 ? -2.593 11.462 1.391 1.00 91.62 173 ARG A N 1
ATOM 1346 C CA . ARG A 1 173 ? -3.890 11.243 0.732 1.00 91.62 173 ARG A CA 1
ATOM 1347 C C . ARG A 1 173 ? -3.818 11.459 -0.777 1.00 91.62 173 ARG A C 1
ATOM 1349 O O . ARG A 1 173 ? -4.388 10.667 -1.518 1.00 91.62 173 ARG A O 1
ATOM 1356 N N . ALA A 1 174 ? -3.118 12.499 -1.231 1.00 92.25 174 ALA A N 1
ATOM 1357 C CA . ALA A 1 174 ? -2.881 12.724 -2.656 1.00 92.25 174 ALA A CA 1
ATOM 1358 C C . ALA A 1 174 ? -2.089 11.555 -3.262 1.00 92.25 174 ALA A C 1
ATOM 1360 O O . ALA A 1 174 ? -2.536 10.943 -4.226 1.00 92.25 174 ALA A O 1
ATOM 1361 N N . SER A 1 175 ? -0.995 11.171 -2.598 1.00 93.06 175 SER A N 1
ATOM 1362 C CA . SER A 1 175 ? -0.163 10.025 -2.981 1.00 93.06 175 SER A CA 1
ATOM 1363 C C . SER A 1 175 ? -0.954 8.715 -3.046 1.00 93.06 175 SER A C 1
ATOM 1365 O O . SER A 1 175 ? -0.761 7.910 -3.950 1.00 93.06 175 SER A O 1
ATOM 1367 N N . LEU A 1 176 ? -1.861 8.496 -2.092 1.00 91.25 176 LEU A N 1
ATOM 1368 C CA . LEU A 1 176 ? -2.739 7.333 -2.061 1.00 91.25 176 LEU A CA 1
ATOM 1369 C C . LEU A 1 176 ? -3.654 7.301 -3.290 1.00 91.25 176 LEU A C 1
ATOM 1371 O O . LEU A 1 176 ? -3.717 6.279 -3.963 1.00 91.25 176 LEU A O 1
ATOM 1375 N N . ASN A 1 177 ? -4.316 8.413 -3.614 1.00 91.19 177 ASN A N 1
ATOM 1376 C CA . ASN A 1 177 ? -5.186 8.493 -4.790 1.00 91.19 177 ASN A CA 1
ATOM 1377 C C . ASN A 1 177 ? -4.412 8.255 -6.096 1.00 91.19 177 ASN A C 1
ATOM 1379 O O . ASN A 1 177 ? -4.891 7.536 -6.970 1.00 91.19 177 ASN A O 1
ATOM 1383 N N . GLU A 1 178 ? -3.204 8.811 -6.215 1.00 91.81 178 GLU A N 1
ATOM 1384 C CA . GLU A 1 178 ? -2.322 8.573 -7.363 1.00 91.81 178 GLU A CA 1
ATOM 1385 C C . GLU A 1 178 ? -1.940 7.094 -7.496 1.00 91.81 178 GLU A C 1
ATOM 1387 O O . GLU A 1 178 ? -1.948 6.547 -8.596 1.00 91.81 178 GLU A O 1
ATOM 1392 N N . LEU A 1 179 ? -1.621 6.428 -6.381 1.00 91.50 179 LEU A N 1
ATOM 1393 C CA . LEU A 1 179 ? -1.298 5.001 -6.374 1.00 91.50 179 LEU A CA 1
ATOM 1394 C C . LEU A 1 179 ? -2.505 4.126 -6.726 1.00 91.50 179 LEU A C 1
ATOM 1396 O O . LEU A 1 179 ? -2.326 3.112 -7.391 1.00 91.50 179 LEU A O 1
ATOM 1400 N N . MET A 1 180 ? -3.717 4.515 -6.323 1.00 89.00 180 MET A N 1
ATOM 1401 C CA . MET A 1 180 ? -4.945 3.797 -6.683 1.00 89.00 180 MET A CA 1
ATOM 1402 C C . MET A 1 180 ? -5.207 3.857 -8.195 1.00 89.00 180 MET A C 1
ATOM 1404 O O . MET A 1 180 ? -5.476 2.827 -8.806 1.00 89.00 180 MET A O 1
ATOM 1408 N N . GLN A 1 181 ? -5.037 5.030 -8.816 1.00 89.31 181 GLN A N 1
ATOM 1409 C CA . GLN A 1 181 ? -5.134 5.182 -10.277 1.00 89.31 181 GLN A CA 1
ATOM 1410 C C . GLN A 1 181 ? -4.017 4.428 -11.010 1.00 89.31 181 GLN A C 1
ATOM 1412 O O . GLN A 1 181 ? -4.238 3.813 -12.055 1.00 89.31 181 GLN A O 1
ATOM 1417 N N . TYR A 1 182 ? -2.805 4.452 -10.452 1.00 88.06 182 TYR A N 1
ATOM 1418 C CA . TYR A 1 182 ? -1.681 3.693 -10.991 1.00 88.06 182 TYR A CA 1
ATOM 1419 C C . TYR A 1 182 ? -1.957 2.183 -10.958 1.00 88.06 182 TYR A C 1
ATOM 1421 O O . TYR A 1 182 ? -1.716 1.507 -11.952 1.00 88.06 182 TYR A O 1
ATOM 1429 N N . ALA A 1 183 ? -2.525 1.670 -9.862 1.00 87.75 183 ALA A N 1
ATOM 1430 C CA . ALA A 1 183 ? -2.924 0.270 -9.745 1.00 87.75 183 ALA A CA 1
ATOM 1431 C C . ALA A 1 183 ? -4.000 -0.116 -10.776 1.00 87.75 183 ALA A C 1
ATOM 1433 O O . ALA A 1 183 ? -3.909 -1.181 -11.368 1.00 87.75 183 ALA A O 1
ATOM 1434 N N . GLU A 1 184 ? -4.984 0.750 -11.042 1.00 83.94 184 GLU A N 1
ATOM 1435 C CA . GLU A 1 184 ? -6.003 0.516 -12.081 1.00 83.94 184 GLU A CA 1
ATOM 1436 C C . GLU A 1 184 ? -5.419 0.428 -13.491 1.00 83.94 184 GLU A C 1
ATOM 1438 O O . GLU A 1 184 ? -5.854 -0.393 -14.289 1.00 83.94 184 GLU A O 1
ATOM 1443 N N . THR A 1 185 ? -4.422 1.256 -13.798 1.00 82.62 185 THR A N 1
ATOM 1444 C CA . THR A 1 185 ? -3.772 1.249 -15.120 1.00 82.62 185 THR A CA 1
ATOM 1445 C C . THR A 1 185 ? -2.887 0.014 -15.308 1.00 82.62 185 THR A C 1
ATOM 1447 O 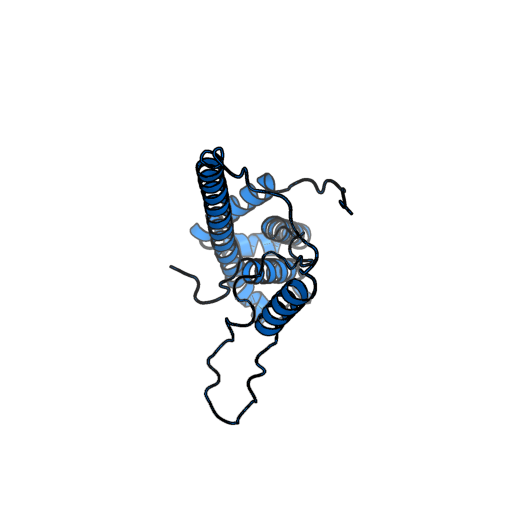O . THR A 1 185 ? -2.647 -0.418 -16.431 1.00 82.62 185 THR A O 1
ATOM 1450 N N . ARG A 1 186 ? -2.383 -0.536 -14.199 1.00 73.56 186 ARG A N 1
ATOM 1451 C CA . ARG A 1 186 ? -1.411 -1.629 -14.159 1.00 73.56 186 ARG A CA 1
ATOM 1452 C C . ARG A 1 186 ? -2.041 -2.994 -13.886 1.00 73.56 186 ARG A C 1
ATOM 1454 O O . ARG A 1 186 ? -1.319 -3.982 -13.913 1.00 73.56 186 ARG A O 1
ATOM 1461 N N . GLU A 1 187 ? -3.355 -3.074 -13.656 1.00 60.00 187 GLU A N 1
ATOM 1462 C CA . GLU A 1 187 ? -4.092 -4.342 -13.668 1.00 60.00 187 GLU A CA 1
ATOM 1463 C C . GLU A 1 187 ? -3.965 -4.972 -15.065 1.00 60.00 187 GLU A C 1
ATOM 1465 O O . GLU A 1 187 ? -4.811 -4.801 -15.940 1.00 60.00 187 GLU A O 1
ATOM 1470 N N . VAL A 1 188 ? -2.860 -5.687 -15.281 1.00 52.09 188 VAL A N 1
ATOM 1471 C CA . VAL A 1 188 ? -2.691 -6.591 -16.408 1.00 52.09 188 VAL A CA 1
ATOM 1472 C C . VAL A 1 188 ? -3.727 -7.692 -16.186 1.00 52.09 188 VAL A C 1
ATOM 1474 O O . VAL A 1 188 ? -3.737 -8.295 -15.103 1.00 52.09 188 VAL A O 1
ATOM 1477 N N . PRO A 1 189 ? -4.640 -7.935 -17.143 1.00 43.19 189 PRO A N 1
ATOM 1478 C CA . PRO A 1 189 ? -5.500 -9.103 -17.092 1.00 43.19 189 PRO A CA 1
ATOM 1479 C C . PRO A 1 189 ? -4.616 -10.320 -16.839 1.00 43.19 189 PRO A C 1
ATOM 1481 O O . PRO A 1 189 ? -3.555 -10.467 -17.432 1.00 43.19 189 PRO A O 1
ATOM 1484 N N . TRP A 1 190 ? -5.000 -11.181 -15.907 1.00 46.47 190 TRP A N 1
ATOM 1485 C CA . TRP A 1 190 ? -4.320 -12.459 -15.809 1.00 46.47 190 TRP A CA 1
ATOM 1486 C C . TRP A 1 190 ? -4.701 -13.257 -17.063 1.00 46.47 190 TRP A C 1
ATOM 1488 O O . TRP A 1 190 ? -5.816 -13.770 -17.147 1.00 46.47 190 TRP A O 1
ATOM 1498 N N . ASP A 1 191 ? -3.803 -13.313 -18.048 1.00 42.22 191 ASP A N 1
ATOM 1499 C CA . ASP A 1 191 ? -4.055 -13.907 -19.373 1.00 42.22 191 ASP A CA 1
ATOM 1500 C C . ASP A 1 191 ? -4.253 -15.433 -19.327 1.00 42.22 191 ASP A C 1
ATOM 1502 O O . ASP A 1 191 ? -4.566 -16.062 -20.334 1.00 42.22 191 ASP A O 1
ATOM 1506 N N . GLY A 1 192 ? -4.067 -16.062 -18.162 1.00 41.00 192 GLY A N 1
ATOM 1507 C CA . GLY A 1 192 ? -4.249 -17.501 -17.964 1.00 41.00 192 GLY A CA 1
ATOM 1508 C C . GLY A 1 192 ? -3.246 -18.388 -18.704 1.00 41.00 192 GLY A C 1
ATOM 1509 O O . GLY A 1 192 ? -3.293 -19.609 -18.553 1.00 41.00 192 GLY A O 1
ATOM 1510 N N . GLU A 1 193 ? -2.315 -17.813 -19.462 1.00 34.44 193 GLU A N 1
ATOM 1511 C CA . GLU A 1 193 ? -1.258 -18.558 -20.129 1.00 34.44 193 GLU A CA 1
ATOM 1512 C C . GLU A 1 193 ? -0.110 -18.830 -19.154 1.00 34.44 193 GLU A C 1
ATOM 1514 O O . GLU A 1 193 ? 0.855 -18.077 -19.036 1.00 34.44 193 GLU A O 1
ATOM 1519 N N . CYS A 1 194 ? -0.187 -19.973 -18.471 1.00 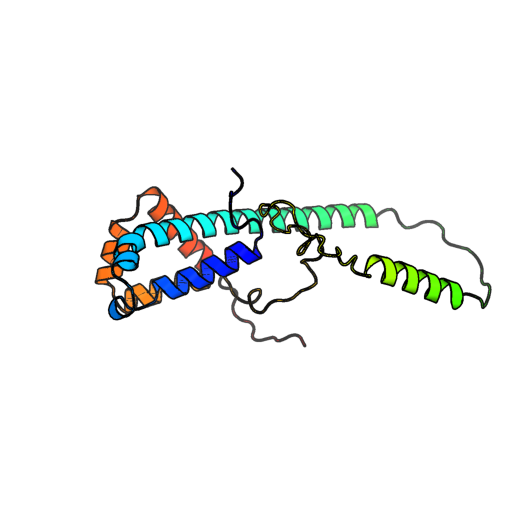40.94 194 CYS A N 1
ATOM 1520 C CA . CYS A 1 194 ? 1.023 -20.677 -18.074 1.00 40.94 194 CYS A CA 1
ATOM 1521 C C . CYS A 1 194 ? 1.766 -21.071 -19.359 1.00 40.94 194 CYS A C 1
ATOM 1523 O O . CYS A 1 194 ? 1.441 -22.093 -19.965 1.00 40.94 194 CYS A O 1
ATOM 1525 N N . ARG A 1 195 ? 2.751 -20.275 -19.789 1.00 41.38 195 ARG A N 1
ATOM 1526 C CA . ARG A 1 195 ? 3.798 -20.795 -20.675 1.00 41.38 195 ARG A CA 1
ATOM 1527 C C . ARG A 1 195 ? 4.637 -21.770 -19.854 1.00 41.38 195 ARG A C 1
ATOM 1529 O O . ARG A 1 195 ? 5.468 -21.351 -19.054 1.00 41.38 195 ARG A O 1
ATOM 1536 N N . LEU A 1 196 ? 4.301 -23.050 -19.995 1.00 35.09 196 LEU A N 1
ATOM 1537 C CA . LEU A 1 196 ? 5.169 -24.182 -19.681 1.00 35.09 196 LEU A CA 1
ATOM 1538 C C . LEU A 1 196 ? 6.144 -24.409 -20.837 1.00 35.09 196 LEU A C 1
ATOM 1540 O O . LEU A 1 196 ? 5.718 -24.196 -21.997 1.00 35.09 196 LEU A O 1
#

Organism: NCBI:txid676789